Protein AF-0000000086236955 (afdb_homodimer)

Solvent-accessible surface area (backbone atoms only — not comparable to full-atom values): 17604 Å² total; per-residue (Å²): 135,82,77,75,78,78,74,77,75,74,75,73,76,72,74,75,71,73,66,75,76,71,59,71,74,69,65,74,61,66,75,63,70,75,61,66,58,72,80,76,50,62,92,70,61,28,29,32,34,33,42,37,44,67,63,74,83,66,48,65,65,49,56,38,44,67,47,62,84,42,67,48,55,72,49,68,46,76,45,75,40,79,48,91,48,89,89,49,72,49,43,53,44,31,40,36,38,29,76,35,38,67,38,31,48,52,50,41,66,71,43,54,57,38,64,72,40,90,87,39,85,86,44,36,42,29,43,64,42,58,34,76,66,80,57,76,68,74,74,68,65,81,115,134,82,79,75,77,76,75,76,78,74,74,74,74,73,72,74,68,73,66,74,77,70,60,71,76,69,65,72,62,64,75,64,68,76,63,64,60,72,80,76,50,61,90,70,62,28,29,32,34,33,41,38,45,64,64,74,84,65,49,64,66,49,56,39,43,67,46,62,83,41,68,48,54,74,48,69,46,75,44,76,40,78,48,90,49,89,89,49,70,51,44,55,44,30,40,36,37,30,75,36,37,66,38,31,48,52,50,40,65,72,42,54,58,38,64,72,40,88,88,40,85,85,44,36,45,29,42,65,42,59,33,78,68,82,58,78,69,72,73,69,64,83,117

Sequence (286 aa):
MAVGAYRKDTNTVQLEVMSPDLSPVFAEIPLNEYEAPEDMLPPNASSTLYVEGLPEDCTTREVAHIFRHFGGYKEVRLVPEPSIYPGVNTLIHCFVDFVSPLDAAAAMDALQGYKFDLDEHDSGNLMLQFARNPGVTSAGGDCMAVGAYRKDTNTVQLEVMSPDLSPVFAEIPLNEYEAPEDMLPPNASSTLYVEGLPEDCTTREVAHIFRHFGGYKEVRLVPEPSIYPGVNTLIHCFVDFVSPLDAAAAMDALQGYKFDLDEHDSGNLMLQFARNPGVTSAGGDC

Secondary structure (DSSP, 8-state):
-------------------------------------GGGS-TT--SEEEEE---TT--HHHHHHHHTTSTTEEEEEEEEE--SSTTPPPEEEEEEEESSHHHHHHHHHHHTT-BS-TT-TTPPBPEEEE-------------/-------------------------------------GGGS-TT--SEEEEE---TT--HHHHHHHHTTSTTEEEEEEEEE--SSTTPPPEEEEEEEESSHHHHHHHHHHHTT-BS-TT-TTPPBPEEEE-------------

InterPro domains:
  IPR000504 RNA recognition motif domain [PF00076] (49-117)
  IPR000504 RNA recognition motif domain [PS50102] (47-133)
  IPR000504 RNA recognition motif domain [SM00360] (48-129)
  IPR012677 Nucleotide-binding alpha-beta plait domain superfamily [G3DSA:3.30.70.330] (44-137)
  IPR035979 RNA-binding domain superfamily [SSF54928] (44-132)

Organism: Solanum pennellii (NCBI:txid28526)

Structure (mmCIF, N/CA/C/O backbone):
data_AF-0000000086236955-model_v1
#
loop_
_entity.id
_entity.type
_entity.pdbx_description
1 polymer 'RNA-binding protein 1-like'
#
loop_
_atom_site.group_PDB
_atom_site.id
_atom_site.type_symbol
_atom_site.label_atom_id
_atom_site.label_alt_id
_atom_site.label_comp_id
_atom_site.label_asym_id
_atom_site.label_entity_id
_atom_site.label_seq_id
_atom_site.pdbx_PDB_ins_code
_atom_site.Cartn_x
_atom_site.Cartn_y
_atom_site.Cartn_z
_atom_site.occupancy
_atom_site.B_iso_or_equiv
_atom_site.auth_seq_id
_atom_site.auth_comp_id
_atom_site.auth_asym_id
_atom_site.auth_atom_id
_atom_site.pdbx_PDB_model_num
ATOM 1 N N . MET A 1 1 ? -26.734 12.328 88.688 1 30.62 1 MET A N 1
ATOM 2 C CA . MET A 1 1 ? -27.734 12.352 87.625 1 30.62 1 MET A CA 1
ATOM 3 C C . MET A 1 1 ? -27.141 11.891 86.312 1 30.62 1 MET A C 1
ATOM 5 O O . MET A 1 1 ? -26.188 12.492 85.812 1 30.62 1 MET A O 1
ATOM 9 N N . ALA A 1 2 ? -27.125 10.578 86.125 1 38.19 2 ALA A N 1
ATOM 10 C CA . ALA A 1 2 ? -26.484 9.734 85.125 1 38.19 2 ALA A CA 1
ATOM 11 C C . ALA A 1 2 ? -27.078 9.984 83.75 1 38.19 2 ALA A C 1
ATOM 13 O O . ALA A 1 2 ? -28.281 9.789 83.5 1 38.19 2 ALA A O 1
ATOM 14 N N . VAL A 1 3 ? -26.719 11.109 83.125 1 40.06 3 VAL A N 1
ATOM 15 C CA . VAL A 1 3 ? -27.25 11.523 81.812 1 40.06 3 VAL A CA 1
ATOM 16 C C . VAL A 1 3 ? -27.062 10.398 80.812 1 40.06 3 VAL A C 1
ATOM 18 O O . VAL A 1 3 ? -25.969 9.828 80.688 1 40.06 3 VAL A O 1
ATOM 21 N N . GLY A 1 4 ? -28.016 9.508 80.688 1 37.06 4 GLY A N 1
ATOM 22 C CA . GLY A 1 4 ? -28.078 8.406 79.75 1 37.06 4 GLY A CA 1
ATOM 23 C C . GLY A 1 4 ? -27.844 8.836 78.312 1 37.06 4 GLY A C 1
ATOM 24 O O . GLY A 1 4 ? -28.484 9.773 77.812 1 37.06 4 GLY A O 1
ATOM 25 N N . ALA A 1 5 ? -26.625 8.672 77.812 1 35.25 5 ALA A N 1
ATOM 26 C CA . ALA A 1 5 ? -26.125 8.969 76.5 1 35.25 5 ALA A CA 1
ATOM 27 C C . ALA A 1 5 ? -26.984 8.305 75.375 1 35.25 5 ALA A C 1
ATOM 29 O O . ALA A 1 5 ? -27.141 7.082 75.375 1 35.25 5 ALA A O 1
ATOM 30 N N . TYR A 1 6 ? -28.062 8.969 75 1 33.28 6 TYR A N 1
ATOM 31 C CA . TYR A 1 6 ? -28.875 8.484 73.875 1 33.28 6 TYR A CA 1
ATOM 32 C C . TYR A 1 6 ? -28.031 8.211 72.625 1 33.28 6 TYR A C 1
ATOM 34 O O . TYR A 1 6 ? -27.281 9.07 72.188 1 33.28 6 TYR A O 1
ATOM 42 N N . ARG A 1 7 ? -27.453 6.98 72.562 1 36.03 7 ARG A N 1
ATOM 43 C CA . ARG A 1 7 ? -26.781 6.523 71.375 1 36.03 7 ARG A CA 1
ATOM 44 C C . ARG A 1 7 ? -27.703 6.637 70.125 1 36.03 7 ARG A C 1
ATOM 46 O O . ARG A 1 7 ? -28.766 6.02 70.125 1 36.03 7 ARG A O 1
ATOM 53 N N . LYS A 1 8 ? -27.734 7.824 69.562 1 33.19 8 LYS A N 1
ATOM 54 C CA . LYS A 1 8 ? -28.406 8.047 68.25 1 33.19 8 LYS A CA 1
ATOM 55 C C . LYS A 1 8 ? -28.047 6.957 67.25 1 33.19 8 LYS A C 1
ATOM 57 O O . LYS A 1 8 ? -26.875 6.777 66.938 1 33.19 8 LYS A O 1
ATOM 62 N N . ASP A 1 9 ? -28.703 5.855 67.312 1 36.09 9 ASP A N 1
ATOM 63 C CA . ASP A 1 9 ? -28.594 4.789 66.312 1 36.09 9 ASP A CA 1
ATOM 64 C C . ASP A 1 9 ? -28.859 5.316 64.938 1 36.09 9 ASP A C 1
ATOM 66 O O . ASP A 1 9 ? -30 5.645 64.562 1 36.09 9 ASP A O 1
ATOM 70 N N . THR A 1 10 ? -28.016 6.25 64.438 1 36.66 10 THR A N 1
ATOM 71 C CA . THR A 1 10 ? -28.125 6.688 63.031 1 36.66 10 THR A CA 1
ATOM 72 C C . THR A 1 10 ? -28.188 5.488 62.094 1 36.66 10 THR A C 1
ATOM 74 O O . THR A 1 10 ? -27.219 4.734 61.969 1 36.66 10 THR A O 1
ATOM 77 N N . ASN A 1 11 ? -29.297 4.785 62.031 1 35.88 11 ASN A N 1
ATOM 78 C CA . ASN A 1 11 ? -29.594 3.803 60.969 1 35.88 11 ASN A CA 1
ATOM 79 C C . ASN A 1 11 ? -29.266 4.336 59.594 1 35.88 11 ASN A C 1
ATOM 81 O O . ASN A 1 11 ? -29.938 5.246 59.094 1 35.88 11 ASN A O 1
ATOM 85 N N . THR A 1 12 ? -27.984 4.453 59.281 1 38 12 THR A N 1
ATOM 86 C CA . THR A 1 12 ? -27.547 4.785 57.906 1 38 12 THR A CA 1
ATOM 87 C C . THR A 1 12 ? -28.281 3.93 56.875 1 38 12 THR A C 1
ATOM 89 O O . THR A 1 12 ? -28.125 2.707 56.875 1 38 12 THR A O 1
ATOM 92 N N . VAL A 1 13 ? -29.516 4.234 56.562 1 37.62 13 VAL A N 1
ATOM 93 C CA . VAL A 1 13 ? -30.203 3.656 55.406 1 37.62 13 VAL A CA 1
ATOM 94 C C . VAL A 1 13 ? -29.25 3.625 54.188 1 37.62 13 VAL A C 1
ATOM 96 O O . VAL A 1 13 ? -28.75 4.664 53.781 1 37.62 13 VAL A O 1
ATOM 99 N N . GLN A 1 14 ? -28.359 2.631 54.188 1 36.75 14 GLN A N 1
ATOM 100 C CA . GLN A 1 14 ? -27.578 2.359 52.969 1 36.75 14 GLN A CA 1
ATOM 101 C C . GLN A 1 14 ? -28.5 2.24 51.75 1 36.75 14 GLN A C 1
ATOM 103 O O . GLN A 1 14 ? -29.297 1.309 51.656 1 36.75 14 GLN A O 1
ATOM 108 N N . LEU A 1 15 ? -28.984 3.371 51.312 1 36 15 LEU A N 1
ATOM 109 C CA . LEU A 1 15 ? -29.641 3.322 50 1 36 15 LEU A CA 1
ATOM 110 C C . LEU A 1 15 ? -28.797 2.539 49 1 36 15 LEU A C 1
ATOM 112 O O . LEU A 1 15 ? -27.672 2.941 48.656 1 36 15 LEU A O 1
ATOM 116 N N . GLU A 1 16 ? -28.891 1.18 49.094 1 38.47 16 GLU A N 1
ATOM 117 C CA . GLU A 1 16 ? -28.359 0.396 48 1 38.47 16 GLU A CA 1
ATOM 118 C C . GLU A 1 16 ? -28.859 0.912 46.656 1 38.47 16 GLU A C 1
ATOM 120 O O . GLU A 1 16 ? -30.047 0.754 46.312 1 38.47 16 GLU A O 1
ATOM 125 N N . VAL A 1 17 ? -28.484 2.154 46.312 1 38.59 17 VAL A N 1
ATOM 126 C CA . VAL A 1 17 ? -28.766 2.52 44.906 1 38.59 17 VAL A CA 1
ATOM 127 C C . VAL A 1 17 ? -28.391 1.364 44 1 38.59 17 VAL A C 1
ATOM 129 O O . VAL A 1 17 ? -27.234 0.926 43.969 1 38.59 17 VAL A O 1
ATOM 132 N N . MET A 1 18 ? -29.234 0.399 43.812 1 36.34 18 MET A N 1
ATOM 133 C CA . MET A 1 18 ? -29.062 -0.54 42.719 1 36.34 18 MET A CA 1
ATOM 134 C C . MET A 1 18 ? -28.688 0.195 41.438 1 36.34 18 MET A C 1
ATOM 136 O O . MET A 1 18 ? -29.5 0.97 40.906 1 36.34 18 MET A O 1
ATOM 140 N N . SER A 1 19 ? -27.484 0.778 41.344 1 39.56 19 SER A N 1
ATOM 141 C CA . SER A 1 19 ? -27.109 1.308 40.062 1 39.56 19 SER A CA 1
ATOM 142 C C . SER A 1 19 ? -27.484 0.349 38.938 1 39.56 19 SER A C 1
ATOM 144 O O . SER A 1 19 ? -27.172 -0.842 39 1 39.56 19 SER A O 1
ATOM 146 N N . PRO A 1 20 ? -28.688 0.636 38.344 1 36.88 20 PRO A N 1
ATOM 147 C CA . PRO A 1 20 ? -28.922 -0.217 37.188 1 36.88 20 PRO A CA 1
ATOM 148 C C . PRO A 1 20 ? -27.656 -0.435 36.344 1 36.88 20 PRO A C 1
ATOM 150 O O . PRO A 1 20 ? -26.844 0.48 36.219 1 36.88 20 PRO A O 1
ATOM 153 N N . ASP A 1 21 ? -26.953 -1.546 36.594 1 39.56 21 ASP A N 1
ATOM 154 C CA . ASP A 1 21 ? -25.906 -2.006 35.688 1 39.56 21 ASP A CA 1
ATOM 155 C C . ASP A 1 21 ? -26.281 -1.702 34.25 1 39.56 21 ASP A C 1
ATOM 157 O O . ASP A 1 21 ? -27.047 -2.441 33.625 1 39.56 21 ASP A O 1
ATOM 161 N N . LEU A 1 22 ? -26.594 -0.443 33.906 1 40.22 22 LEU A N 1
ATOM 162 C CA . LEU A 1 22 ? -26.688 -0.067 32.5 1 40.22 22 LEU A CA 1
ATOM 163 C C . LEU A 1 22 ? -25.484 -0.602 31.719 1 40.22 22 LEU A C 1
ATOM 165 O O . LEU A 1 22 ? -24.625 0.168 31.297 1 40.22 22 LEU A O 1
ATOM 169 N N . SER A 1 23 ? -24.891 -1.675 32.281 1 41.19 23 SER A N 1
ATOM 170 C CA . SER A 1 23 ? -23.969 -2.18 31.266 1 41.19 23 SER A CA 1
ATOM 171 C C . SER A 1 23 ? -24.609 -2.238 29.891 1 41.19 23 SER A C 1
ATOM 173 O O . SER A 1 23 ? -25.688 -2.824 29.734 1 41.19 23 SER A O 1
ATOM 175 N N . PRO A 1 24 ? -24.531 -1.132 29.219 1 35.09 24 PRO A N 1
ATOM 176 C CA . PRO A 1 24 ? -25.094 -1.378 27.891 1 35.09 24 PRO A CA 1
ATOM 177 C C . PRO A 1 24 ? -24.797 -2.785 27.375 1 35.09 24 PRO A C 1
ATOM 179 O O . PRO A 1 24 ? -23.672 -3.273 27.531 1 35.09 24 PRO A O 1
ATOM 182 N N . VAL A 1 25 ? -25.609 -3.771 27.625 1 37.94 25 VAL A N 1
ATOM 183 C CA . VAL A 1 25 ? -25.5 -4.965 26.797 1 37.94 25 VAL A CA 1
ATOM 184 C C . VAL A 1 25 ? -25.141 -4.566 25.375 1 37.94 25 VAL A C 1
ATOM 186 O O . VAL A 1 25 ? -26 -4.125 24.609 1 37.94 25 VAL A O 1
ATOM 189 N N . PHE A 1 26 ? -24.078 -3.834 25.172 1 35.66 26 PHE A N 1
ATOM 190 C CA . PHE A 1 26 ? -23.688 -3.895 23.766 1 35.66 26 PHE A CA 1
ATOM 191 C C . PHE A 1 26 ? -23.859 -5.305 23.219 1 35.66 26 PHE A C 1
ATOM 193 O O . PHE A 1 26 ? -23.141 -6.227 23.625 1 35.66 26 PHE A O 1
ATOM 200 N N . ALA A 1 27 ? -25.016 -5.738 22.969 1 33.5 27 ALA A N 1
ATOM 201 C CA . ALA A 1 27 ? -25.141 -6.922 22.109 1 33.5 27 ALA A CA 1
ATOM 202 C C . ALA A 1 27 ? -23.969 -7.016 21.141 1 33.5 27 ALA A C 1
ATOM 204 O O . ALA A 1 27 ? -23.672 -6.059 20.422 1 33.5 27 ALA A O 1
ATOM 205 N N . GLU A 1 28 ? -22.969 -7.648 21.516 1 38.41 28 GLU A N 1
ATOM 206 C CA . GLU A 1 28 ? -22.078 -8.039 20.438 1 38.41 28 GLU A CA 1
ATOM 207 C C . GLU A 1 28 ? -22.844 -8.32 19.156 1 38.41 28 GLU A C 1
ATOM 209 O O . GLU A 1 28 ? -23.562 -9.328 19.047 1 38.41 28 GLU A O 1
ATOM 214 N N . ILE A 1 29 ? -23.531 -7.34 18.688 1 38.38 29 ILE A N 1
ATOM 215 C CA . ILE A 1 29 ? -23.906 -7.672 17.312 1 38.38 29 ILE A CA 1
ATOM 216 C C . ILE A 1 29 ? -22.797 -8.484 16.656 1 38.38 29 ILE A C 1
ATOM 218 O O . ILE A 1 29 ? -21.656 -8.023 16.562 1 38.38 29 ILE A O 1
ATOM 222 N N . PRO A 1 30 ? -22.734 -9.703 16.859 1 36.81 30 PRO A N 1
ATOM 223 C CA . PRO A 1 30 ? -21.719 -10.328 16 1 36.81 30 PRO A CA 1
ATOM 224 C C . PRO A 1 30 ? -21.531 -9.586 14.68 1 36.81 30 PRO A C 1
ATOM 226 O O . PRO A 1 30 ? -22.5 -9.188 14.047 1 36.81 30 PRO A O 1
ATOM 229 N N . LEU A 1 31 ? -20.781 -8.578 14.555 1 38.5 31 LEU A N 1
ATOM 230 C CA . LEU A 1 31 ? -20.469 -8.289 13.156 1 38.5 31 LEU A CA 1
ATOM 231 C C . LEU A 1 31 ? -20.609 -9.539 12.297 1 38.5 31 LEU A C 1
ATOM 233 O O . LEU A 1 31 ? -19.766 -10.438 12.359 1 38.5 31 LEU A O 1
ATOM 237 N N . ASN A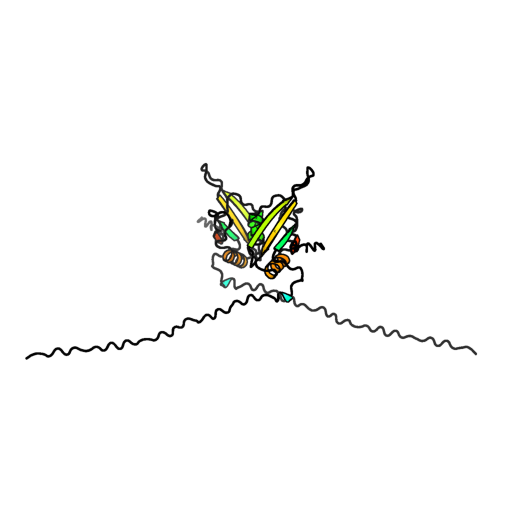 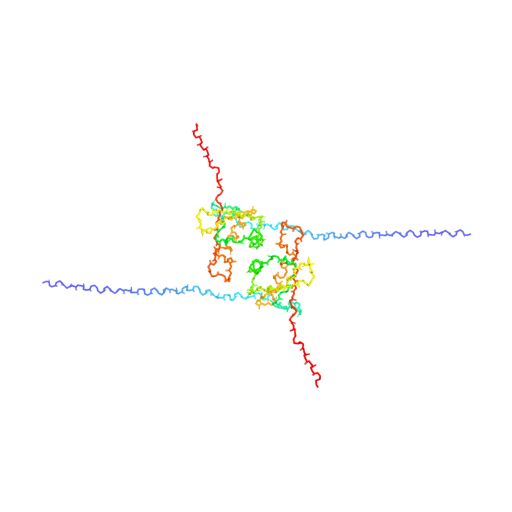1 32 ? -21.688 -10.156 12.32 1 37.28 32 ASN A N 1
ATOM 238 C CA . ASN A 1 32 ? -21.844 -11.094 11.211 1 37.28 32 ASN A CA 1
ATOM 239 C C . ASN A 1 32 ? -20.953 -10.711 10.031 1 37.28 32 ASN A C 1
ATOM 241 O O . ASN A 1 32 ? -21.047 -9.594 9.508 1 37.28 32 ASN A O 1
ATOM 245 N N . GLU A 1 33 ? -19.781 -11.148 9.992 1 41.12 33 GLU A N 1
ATOM 246 C CA . GLU A 1 33 ? -19.094 -11.203 8.711 1 41.12 33 GLU A CA 1
ATOM 247 C C . GLU A 1 33 ? -20.078 -11.234 7.551 1 41.12 33 GLU A C 1
ATOM 249 O O . GLU A 1 33 ? -20.781 -12.227 7.348 1 41.12 33 GLU A O 1
ATOM 254 N N . TYR A 1 34 ? -20.844 -10.336 7.289 1 40.56 34 TYR A N 1
ATOM 255 C CA . TYR A 1 34 ? -21.5 -10.391 5.988 1 40.56 34 TYR A CA 1
ATOM 256 C C . TYR A 1 34 ? -20.719 -11.281 5.023 1 40.56 34 TYR A C 1
ATOM 258 O O . TYR A 1 34 ? -19.75 -10.836 4.406 1 40.56 34 TYR A O 1
ATOM 266 N N . GLU A 1 35 ? -20.281 -12.477 5.391 1 44.56 35 GLU A N 1
ATOM 267 C CA . GLU A 1 35 ? -19.844 -13.445 4.391 1 44.56 35 GLU A CA 1
ATOM 268 C C . GLU A 1 35 ? -20.688 -13.352 3.123 1 44.56 35 GLU A C 1
ATOM 270 O O . GLU A 1 35 ? -21.875 -13.719 3.131 1 44.56 35 GLU A O 1
ATOM 275 N N . ALA A 1 36 ? -20.719 -12.312 2.379 1 50.81 36 ALA A N 1
ATOM 276 C CA . ALA A 1 36 ? -21.297 -12.539 1.06 1 50.81 36 ALA A CA 1
ATOM 277 C C . ALA A 1 36 ? -21.328 -14.023 0.715 1 50.81 36 ALA A C 1
ATOM 279 O O . ALA A 1 36 ? -20.391 -14.758 1.022 1 50.81 36 ALA A O 1
ATOM 280 N N . PRO A 1 37 ? -22.438 -14.594 0.608 1 57.59 37 PRO A N 1
ATOM 281 C CA . PRO A 1 37 ? -22.531 -16.047 0.496 1 57.59 37 PRO A CA 1
ATOM 282 C C . PRO A 1 37 ? -21.422 -16.656 -0.366 1 57.59 37 PRO A C 1
ATOM 284 O O . PRO A 1 37 ? -21.125 -16.125 -1.439 1 57.59 37 PRO A O 1
ATOM 287 N N . GLU A 1 38 ? -20.438 -17.266 0.296 1 63.12 38 GLU A N 1
ATOM 288 C CA . GLU A 1 38 ? -19.516 -18.125 -0.445 1 63.12 38 GLU A CA 1
ATOM 289 C C . GLU A 1 38 ? -20.172 -18.656 -1.717 1 63.12 38 GLU A C 1
ATOM 291 O O . GLU A 1 38 ? -19.484 -18.984 -2.686 1 63.12 38 GLU A O 1
ATOM 296 N N . ASP A 1 39 ? -21.453 -18.5 -1.715 1 72.06 39 ASP A N 1
ATOM 297 C CA . ASP A 1 39 ? -22.172 -19.062 -2.854 1 72.06 39 ASP A CA 1
ATOM 298 C C . ASP A 1 39 ? -21.953 -18.219 -4.109 1 72.06 39 ASP A C 1
ATOM 300 O O . ASP A 1 39 ? -22.25 -18.656 -5.223 1 72.06 39 ASP A O 1
ATOM 304 N N . MET A 1 40 ? -21.406 -17.109 -3.865 1 83.94 40 MET A N 1
ATOM 305 C CA . MET A 1 40 ? -21.219 -16.234 -5.027 1 83.94 40 MET A CA 1
ATOM 306 C C . MET A 1 40 ? -19.812 -16.375 -5.598 1 83.94 40 MET A C 1
ATOM 308 O O . MET A 1 40 ? -19.5 -15.812 -6.648 1 83.94 40 MET A O 1
ATOM 312 N N . LEU A 1 41 ? -19.078 -17.297 -4.941 1 90.56 41 LEU A N 1
ATOM 313 C CA . LEU A 1 41 ? -17.703 -17.453 -5.426 1 90.56 41 LEU A CA 1
ATOM 314 C C . LEU A 1 41 ? -17.625 -18.594 -6.438 1 90.56 41 LEU A C 1
ATOM 316 O O . LEU A 1 41 ? -18.375 -19.562 -6.359 1 90.56 41 LEU A O 1
ATOM 320 N N . PRO A 1 42 ? -16.766 -18.375 -7.445 1 91.94 42 PRO A N 1
ATOM 321 C CA . PRO A 1 42 ? -16.547 -19.469 -8.383 1 91.94 42 PRO A CA 1
ATOM 322 C C . PRO A 1 42 ? -16.031 -20.734 -7.691 1 91.94 42 PRO A C 1
ATOM 324 O O . PRO A 1 42 ? -15.469 -20.672 -6.598 1 91.94 42 PRO A O 1
ATOM 327 N N . PRO A 1 43 ? -16.234 -21.828 -8.312 1 90.69 43 PRO A N 1
ATOM 328 C CA . PRO A 1 43 ? -15.844 -23.109 -7.699 1 90.69 43 PRO A CA 1
ATOM 329 C C . PRO A 1 43 ? -14.336 -23.219 -7.492 1 90.69 43 PRO A C 1
ATOM 331 O O . PRO A 1 43 ? -13.883 -23.969 -6.625 1 90.69 43 PRO A O 1
ATOM 334 N N . ASN A 1 44 ? -13.555 -22.438 -8.195 1 92.81 44 ASN A N 1
ATOM 335 C CA . ASN A 1 44 ? -12.102 -22.516 -8.094 1 92.81 44 ASN A CA 1
ATOM 336 C C . ASN A 1 44 ? -11.547 -21.5 -7.113 1 92.81 44 ASN A C 1
ATOM 338 O O . ASN A 1 44 ? -10.336 -21.297 -7.035 1 92.81 44 ASN A O 1
ATOM 342 N N . ALA A 1 45 ? -12.43 -20.984 -6.324 1 95.56 45 ALA A N 1
ATOM 343 C CA . ALA A 1 45 ? -11.992 -19.938 -5.398 1 95.56 45 ALA A CA 1
ATOM 344 C C . ALA A 1 45 ? -11.047 -20.484 -4.344 1 95.56 45 ALA A C 1
ATOM 346 O O . ALA A 1 45 ? -11.242 -21.609 -3.852 1 95.56 45 ALA A O 1
ATOM 347 N N . SER A 1 46 ? -10.016 -19.719 -4.082 1 97.19 46 SER A N 1
ATOM 348 C CA . SER A 1 46 ? -8.984 -20.047 -3.102 1 97.19 46 SER A CA 1
ATOM 349 C C . SER A 1 46 ? -8.703 -18.875 -2.172 1 97.19 46 SER A C 1
ATOM 351 O O . SER A 1 46 ? -8.977 -17.719 -2.523 1 97.19 46 SER A O 1
ATOM 353 N N . SER A 1 47 ? -8.211 -19.188 -1.052 1 98 47 SER A N 1
ATOM 354 C CA . SER A 1 47 ? -7.809 -18.141 -0.125 1 98 47 SER A CA 1
ATOM 355 C C . SER A 1 47 ? -6.43 -17.594 -0.478 1 98 47 SER A C 1
ATOM 357 O O . SER A 1 47 ? -5.957 -16.641 0.149 1 98 47 SER A O 1
ATOM 359 N N . THR A 1 48 ? -5.801 -18.156 -1.488 1 98.44 48 THR A N 1
ATOM 360 C CA . THR A 1 48 ? -4.48 -17.734 -1.957 1 98.44 48 THR A CA 1
ATOM 361 C C . THR A 1 48 ? -4.566 -17.172 -3.373 1 98.44 48 THR A C 1
ATOM 363 O O . THR A 1 48 ? -5.215 -17.766 -4.242 1 98.44 48 THR A O 1
ATOM 366 N N . LEU A 1 49 ? -3.92 -16.031 -3.482 1 98.56 49 LEU A N 1
ATOM 367 C CA . LEU A 1 49 ? -3.842 -15.414 -4.805 1 98.56 49 LEU A CA 1
ATOM 368 C C . LEU A 1 49 ? -2.455 -15.602 -5.41 1 98.56 49 LEU A C 1
ATOM 370 O O . LEU A 1 49 ? -1.448 -15.531 -4.699 1 98.56 49 LEU A O 1
ATOM 374 N N . TYR A 1 50 ? -2.455 -15.883 -6.664 1 98.38 50 TYR A N 1
ATOM 375 C CA . TYR A 1 50 ? -1.255 -15.812 -7.488 1 98.38 50 TYR A CA 1
ATOM 376 C C . TYR A 1 50 ? -1.161 -14.461 -8.195 1 98.38 50 TYR A C 1
ATOM 378 O O . TYR A 1 50 ? -2.104 -14.039 -8.867 1 98.38 50 TYR A O 1
ATOM 386 N N . VAL A 1 51 ? -0.072 -13.797 -8.023 1 98.25 51 VAL A N 1
ATOM 387 C CA . VAL A 1 51 ? 0.09 -12.43 -8.508 1 98.25 51 VAL A CA 1
ATOM 388 C C . VAL A 1 51 ? 1.254 -12.359 -9.492 1 98.25 51 VAL A C 1
ATOM 390 O O . VAL A 1 51 ? 2.35 -12.844 -9.203 1 98.25 51 VAL A O 1
ATOM 393 N N . GLU A 1 52 ? 0.995 -11.781 -10.641 1 95.25 52 GLU A N 1
ATOM 394 C CA . GLU A 1 52 ? 1.994 -11.562 -11.68 1 95.25 52 GLU A CA 1
ATOM 395 C C . GLU A 1 52 ? 2.104 -10.078 -12.039 1 95.25 52 GLU A C 1
ATOM 397 O O . GLU A 1 52 ? 1.283 -9.266 -11.602 1 95.25 52 GLU A O 1
ATOM 402 N N . GLY A 1 53 ? 3.236 -9.805 -12.836 1 94.44 53 GLY A N 1
ATOM 403 C CA . GLY A 1 53 ? 3.412 -8.438 -13.297 1 94.44 53 GLY A CA 1
ATOM 404 C C . GLY A 1 53 ? 4.242 -7.59 -12.352 1 94.44 53 GLY A C 1
ATOM 405 O O . GLY A 1 53 ? 4.176 -6.359 -12.391 1 94.44 53 GLY A O 1
ATOM 406 N N . LEU A 1 54 ? 4.93 -8.18 -11.445 1 95.44 54 LEU A N 1
ATOM 407 C CA . LEU A 1 54 ? 5.797 -7.48 -10.508 1 95.44 54 LEU A CA 1
ATOM 408 C C . LEU A 1 54 ? 7.145 -7.152 -11.141 1 95.44 54 LEU A C 1
ATOM 410 O O . LEU A 1 54 ? 7.691 -7.965 -11.898 1 95.44 54 LEU A O 1
ATOM 414 N N . PRO A 1 55 ? 7.586 -5.969 -10.852 1 93.19 55 PRO A N 1
ATOM 415 C CA . PRO A 1 55 ? 8.953 -5.695 -11.297 1 93.19 55 PRO A CA 1
ATOM 416 C C . PRO A 1 55 ? 9.984 -6.57 -10.586 1 93.19 55 PRO A C 1
ATOM 418 O O . PRO A 1 55 ? 9.766 -7 -9.453 1 93.19 55 PRO A O 1
ATOM 421 N N . GLU A 1 56 ? 11.117 -6.723 -11.188 1 91.31 56 GLU A N 1
ATOM 422 C CA . GLU A 1 56 ? 12.148 -7.625 -10.68 1 91.31 56 GLU A CA 1
ATOM 423 C C . GLU A 1 56 ? 12.766 -7.086 -9.391 1 91.31 56 GLU A C 1
ATOM 425 O O . GLU A 1 56 ? 13.297 -7.852 -8.586 1 91.31 56 GLU A O 1
ATOM 430 N N . ASP A 1 57 ? 12.695 -5.848 -9.141 1 92.62 57 ASP A N 1
ATOM 431 C CA . ASP A 1 57 ? 13.383 -5.238 -8.008 1 92.62 57 ASP A CA 1
ATOM 432 C C . ASP A 1 57 ? 12.438 -5.047 -6.828 1 92.62 57 ASP A C 1
ATOM 434 O O . ASP A 1 57 ? 12.789 -4.41 -5.836 1 92.62 57 ASP A O 1
ATOM 438 N N . CYS A 1 58 ? 11.25 -5.602 -6.906 1 94.75 58 CYS A N 1
ATOM 439 C CA . CYS A 1 58 ? 10.328 -5.422 -5.793 1 94.75 58 CYS A CA 1
ATOM 440 C C . CYS A 1 58 ? 10.734 -6.281 -4.602 1 94.75 58 CYS A C 1
ATOM 442 O O . CYS A 1 58 ? 11.461 -7.266 -4.758 1 94.75 58 CYS A O 1
ATOM 444 N N . THR A 1 59 ? 10.266 -5.863 -3.42 1 95.75 59 THR A N 1
ATOM 445 C CA . THR A 1 59 ? 10.523 -6.602 -2.191 1 95.75 59 THR A CA 1
ATOM 446 C C . THR A 1 59 ? 9.227 -7.117 -1.581 1 95.75 59 THR A C 1
ATOM 448 O O . THR A 1 59 ? 8.141 -6.621 -1.907 1 95.75 59 THR A O 1
ATOM 451 N N . THR A 1 60 ? 9.391 -8.078 -0.672 1 97.12 60 THR A N 1
ATOM 452 C CA . THR A 1 60 ? 8.234 -8.586 0.063 1 97.12 60 THR A CA 1
ATOM 453 C C . THR A 1 60 ? 7.566 -7.465 0.855 1 97.12 60 THR A C 1
ATOM 455 O O . THR A 1 60 ? 6.34 -7.359 0.875 1 97.12 60 THR A O 1
ATOM 458 N N . ARG A 1 61 ? 8.328 -6.629 1.436 1 97.12 61 ARG A N 1
ATOM 459 C CA . ARG A 1 61 ? 7.812 -5.512 2.221 1 97.12 61 ARG A CA 1
ATOM 460 C C . ARG A 1 61 ? 6.988 -4.566 1.354 1 97.12 61 ARG A C 1
ATOM 462 O O . ARG A 1 61 ? 5.879 -4.176 1.729 1 97.12 61 ARG A O 1
ATOM 469 N N . GLU A 1 62 ? 7.508 -4.254 0.237 1 97.31 62 GLU A N 1
ATOM 470 C CA . GLU A 1 62 ? 6.82 -3.354 -0.682 1 97.31 62 GLU A CA 1
ATOM 471 C C . GLU A 1 62 ? 5.484 -3.936 -1.13 1 97.31 62 GLU A C 1
ATOM 473 O O . GLU A 1 62 ? 4.457 -3.256 -1.078 1 97.31 62 GLU A O 1
ATOM 478 N N . VAL A 1 63 ? 5.484 -5.207 -1.526 1 98.12 63 VAL A N 1
ATOM 479 C CA . VAL A 1 63 ? 4.27 -5.852 -2.016 1 98.12 63 VAL A CA 1
ATOM 480 C C . VAL A 1 63 ? 3.26 -5.984 -0.877 1 98.12 63 VAL A C 1
ATOM 482 O O . VAL A 1 63 ? 2.053 -5.836 -1.088 1 98.12 63 VAL A O 1
ATOM 485 N N . ALA A 1 64 ? 3.725 -6.207 0.271 1 98.31 64 ALA A N 1
ATOM 486 C CA . ALA A 1 64 ? 2.838 -6.316 1.426 1 98.31 64 ALA A CA 1
ATOM 487 C C . ALA A 1 64 ? 2.014 -5.047 1.609 1 98.31 64 ALA A C 1
ATOM 489 O O . ALA A 1 64 ? 0.847 -5.105 2.004 1 98.31 64 ALA A O 1
ATOM 490 N N . HIS A 1 65 ? 2.535 -3.883 1.315 1 98.19 65 HIS A N 1
ATOM 491 C CA . HIS A 1 65 ? 1.826 -2.617 1.472 1 98.19 65 HIS A CA 1
ATOM 492 C C . HIS A 1 65 ? 0.601 -2.557 0.565 1 98.19 65 HIS A C 1
ATOM 494 O O . HIS A 1 65 ? -0.378 -1.878 0.883 1 98.19 65 HIS A O 1
ATOM 500 N N . ILE A 1 66 ? 0.644 -3.277 -0.496 1 98.44 66 ILE A N 1
ATOM 501 C CA . ILE A 1 66 ? -0.45 -3.266 -1.462 1 98.44 66 ILE A CA 1
ATOM 502 C C . ILE A 1 66 ? -1.632 -4.062 -0.912 1 98.44 66 ILE A C 1
ATOM 504 O O . ILE A 1 66 ? -2.789 -3.734 -1.187 1 98.44 66 ILE A O 1
ATOM 508 N N . PHE A 1 67 ? -1.362 -5.051 -0.041 1 98.62 67 PHE A N 1
ATOM 509 C CA . PHE A 1 67 ? -2.408 -6.012 0.291 1 98.62 67 PHE A CA 1
ATOM 510 C C . PHE A 1 67 ? -2.832 -5.867 1.747 1 98.62 67 PHE A C 1
ATOM 512 O O . PHE A 1 67 ? -3.91 -6.324 2.133 1 98.62 67 PHE A O 1
ATOM 519 N N . ARG A 1 68 ? -2.062 -5.234 2.586 1 97.75 68 ARG A N 1
ATOM 520 C CA . ARG A 1 68 ? -2.242 -5.234 4.035 1 97.75 68 ARG A CA 1
ATOM 521 C C . ARG A 1 68 ? -3.533 -4.527 4.426 1 97.75 68 ARG A C 1
ATOM 523 O O . ARG A 1 68 ? -4.086 -4.781 5.5 1 97.75 68 ARG A O 1
ATOM 530 N N . HIS A 1 69 ? -3.992 -3.662 3.625 1 96.5 69 HIS A N 1
ATOM 531 C CA . HIS A 1 69 ? -5.191 -2.912 3.982 1 96.5 69 HIS A CA 1
ATOM 532 C C . HIS A 1 69 ? -6.453 -3.73 3.727 1 96.5 69 HIS A C 1
ATOM 534 O O . HIS A 1 69 ? -7.543 -3.348 4.152 1 96.5 69 HIS A O 1
ATOM 540 N N . PHE A 1 70 ? -6.328 -4.859 3.082 1 97.44 70 PHE A N 1
ATOM 541 C CA . PHE A 1 70 ? -7.496 -5.695 2.826 1 97.44 70 PHE A CA 1
ATOM 542 C C . PHE A 1 70 ? -7.797 -6.586 4.023 1 97.44 70 PHE A C 1
ATOM 544 O O . PHE A 1 70 ? -6.883 -7.113 4.66 1 97.44 70 PHE A O 1
ATOM 551 N N . GLY A 1 71 ? -9.047 -6.711 4.23 1 97.06 71 GLY A N 1
ATOM 552 C CA . GLY A 1 71 ? -9.469 -7.617 5.285 1 97.06 71 GLY A CA 1
ATOM 553 C C . GLY A 1 71 ? -9 -9.047 5.07 1 97.06 71 GLY A C 1
ATOM 554 O O . GLY A 1 71 ? -9.016 -9.547 3.945 1 97.06 71 GLY A O 1
ATOM 555 N N . GLY A 1 72 ? -8.492 -9.68 6.195 1 98.12 72 GLY A N 1
ATOM 556 C CA . GLY A 1 72 ? -8.141 -11.086 6.145 1 98.12 72 GLY A CA 1
ATOM 557 C C . GLY A 1 72 ? -6.75 -11.336 5.59 1 98.12 72 GLY A C 1
ATOM 558 O O . GLY A 1 72 ? -6.328 -12.492 5.453 1 98.12 72 GLY A O 1
ATOM 559 N N . TYR A 1 73 ? -6.035 -10.297 5.285 1 98.31 73 TYR A N 1
ATOM 560 C CA . TYR A 1 73 ? -4.676 -10.484 4.797 1 98.31 73 TYR A CA 1
ATOM 561 C C . TYR A 1 73 ? -3.828 -11.234 5.816 1 98.31 73 TYR A C 1
ATOM 563 O O . TYR A 1 73 ? -3.889 -10.953 7.012 1 98.31 73 TYR A O 1
ATOM 571 N N . LYS A 1 74 ? -2.98 -12.219 5.297 1 98.19 74 LYS A N 1
ATOM 572 C CA . LYS A 1 74 ? -2.107 -12.992 6.172 1 98.19 74 LYS A CA 1
ATOM 573 C C . LYS A 1 74 ? -0.638 -12.75 5.84 1 98.19 74 LYS A C 1
ATOM 575 O O . LYS A 1 74 ? 0.138 -12.336 6.703 1 98.19 74 LYS A O 1
ATOM 580 N N . GLU A 1 75 ? -0.358 -13.039 4.555 1 97.56 75 GLU A N 1
ATOM 581 C CA . GLU A 1 75 ? 1.058 -12.945 4.211 1 97.56 75 GLU A CA 1
ATOM 582 C C . GLU A 1 75 ? 1.256 -12.898 2.699 1 97.56 75 GLU A C 1
ATOM 584 O O . GLU A 1 75 ? 0.381 -13.32 1.938 1 97.56 75 GLU A O 1
ATOM 589 N N . VAL A 1 76 ? 2.424 -12.383 2.336 1 98.25 76 VAL A N 1
ATOM 590 C CA . VAL A 1 76 ? 2.883 -12.406 0.952 1 98.25 76 VAL A CA 1
ATOM 591 C C . VAL A 1 76 ? 4.191 -13.188 0.852 1 98.25 76 VAL A C 1
ATOM 593 O O . VAL A 1 76 ? 5.059 -13.07 1.721 1 98.25 76 VAL A O 1
ATOM 596 N N . ARG A 1 77 ? 4.309 -13.984 -0.188 1 97.88 77 ARG A N 1
ATOM 597 C CA . ARG A 1 77 ? 5.531 -14.719 -0.494 1 97.88 77 ARG A CA 1
ATOM 598 C C . ARG A 1 77 ? 5.98 -14.461 -1.928 1 97.88 77 ARG A C 1
ATOM 600 O O . ARG A 1 77 ? 5.184 -14.555 -2.861 1 97.88 77 ARG A O 1
ATOM 607 N N . LEU A 1 78 ? 7.273 -14.133 -2.01 1 97.31 78 LEU A N 1
ATOM 608 C CA . LEU A 1 78 ? 7.891 -13.984 -3.322 1 97.31 78 LEU A CA 1
ATOM 609 C C . LEU A 1 78 ? 8.828 -15.156 -3.619 1 97.31 78 LEU A C 1
ATOM 611 O O . LEU A 1 78 ? 9.641 -15.531 -2.773 1 97.31 78 LEU A O 1
ATOM 615 N N . VAL A 1 79 ? 8.672 -15.656 -4.805 1 94.5 79 VAL A N 1
ATOM 616 C CA . VAL A 1 79 ? 9.516 -16.766 -5.254 1 94.5 79 VAL A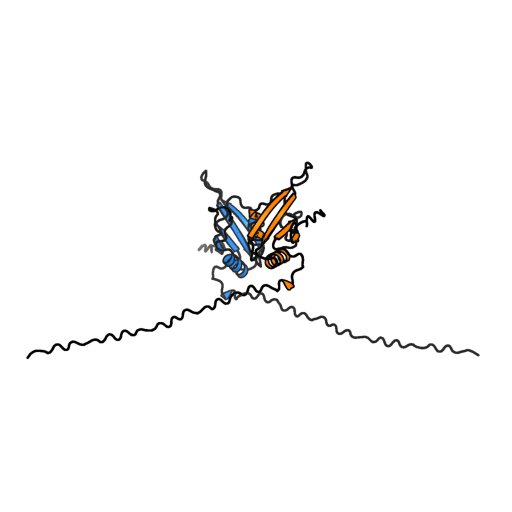 CA 1
ATOM 617 C C . VAL A 1 79 ? 10.195 -16.391 -6.566 1 94.5 79 VAL A C 1
ATOM 619 O O . VAL A 1 79 ? 9.602 -16.531 -7.641 1 94.5 79 VAL A O 1
ATOM 622 N N . PRO A 1 80 ? 11.375 -15.898 -6.469 1 91.62 80 PRO A N 1
ATOM 623 C CA . PRO A 1 80 ? 12.086 -15.562 -7.707 1 91.62 80 PRO A CA 1
ATOM 624 C C . PRO A 1 80 ? 12.391 -16.797 -8.562 1 91.62 80 PRO A C 1
ATOM 626 O O . PRO A 1 80 ? 12.727 -17.859 -8.023 1 91.62 80 PRO A O 1
ATOM 629 N N . GLU A 1 81 ? 12.133 -16.672 -9.812 1 88.31 81 GLU A N 1
ATOM 630 C CA . GLU A 1 81 ? 12.531 -17.672 -10.797 1 88.31 81 GLU A CA 1
ATOM 631 C C . GLU A 1 81 ? 13.688 -17.156 -11.656 1 88.31 81 GLU A C 1
ATOM 633 O O . GLU A 1 81 ? 13.492 -16.312 -12.539 1 88.31 81 GLU A O 1
ATOM 638 N N . PRO A 1 82 ? 14.836 -17.656 -11.32 1 83.44 82 PRO A N 1
ATOM 639 C CA . PRO A 1 82 ? 15.977 -17.172 -12.102 1 83.44 82 PRO A CA 1
ATOM 640 C C . PRO A 1 82 ? 15.883 -17.547 -13.578 1 83.44 82 PRO A C 1
ATOM 642 O O . PRO A 1 82 ? 15.391 -18.641 -13.914 1 83.44 82 PRO A O 1
ATOM 645 N N . SER A 1 83 ? 16.156 -16.562 -14.336 1 81.94 83 SER A N 1
ATOM 646 C CA . SER A 1 83 ? 16.172 -16.859 -15.766 1 81.94 83 SER A CA 1
ATOM 647 C C . SER A 1 83 ? 17.422 -17.625 -16.172 1 81.94 83 SER A C 1
ATOM 649 O O . SER A 1 83 ? 18.516 -17.359 -15.641 1 81.94 83 SER A O 1
ATOM 651 N N . ILE A 1 84 ? 17.234 -18.688 -16.953 1 76.94 84 ILE A N 1
ATOM 652 C CA . ILE A 1 84 ? 18.328 -19.5 -17.438 1 76.94 84 ILE A CA 1
ATOM 653 C C . ILE A 1 84 ? 19.094 -18.75 -18.531 1 76.94 84 ILE A C 1
ATOM 655 O O . ILE A 1 84 ? 20.25 -19.078 -18.828 1 76.94 84 ILE A O 1
ATOM 659 N N . TYR A 1 85 ? 18.422 -17.828 -19.156 1 82 85 TYR A N 1
ATOM 660 C CA . TYR A 1 85 ? 19.047 -17.078 -20.25 1 82 85 TYR A CA 1
ATOM 661 C C . TYR A 1 85 ? 19.625 -15.766 -19.75 1 82 85 TYR A C 1
ATOM 663 O O . TYR A 1 85 ? 19 -15.055 -18.984 1 82 85 TYR A O 1
ATOM 671 N N . PRO A 1 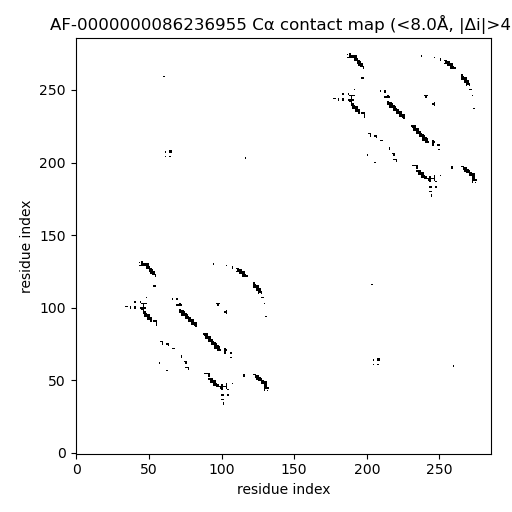86 ? 20.875 -15.531 -20.219 1 77.81 86 PRO A N 1
ATOM 672 C CA . PRO A 1 86 ? 21.484 -14.25 -19.844 1 77.81 86 PRO A CA 1
ATOM 673 C C . PRO A 1 86 ? 20.688 -13.047 -20.359 1 77.81 86 PRO A C 1
ATOM 675 O O . PRO A 1 86 ? 20.172 -13.078 -21.484 1 77.81 86 PRO A O 1
ATOM 678 N N . GLY A 1 87 ? 20.344 -12.078 -19.609 1 78.06 87 GLY A N 1
ATOM 679 C CA . GLY A 1 87 ? 19.672 -10.859 -20.031 1 78.06 87 GLY A CA 1
ATOM 680 C C . GLY A 1 87 ? 18.172 -10.875 -19.75 1 78.06 87 GLY A C 1
ATOM 681 O O . GLY A 1 87 ? 17.5 -9.875 -19.953 1 78.06 87 GLY A O 1
ATOM 682 N N . VAL A 1 88 ? 17.75 -12.164 -19.594 1 77.19 88 VAL A N 1
ATOM 683 C CA . VAL A 1 88 ? 16.312 -12.219 -19.297 1 77.19 88 VAL A CA 1
ATOM 684 C C . VAL A 1 88 ? 16.078 -11.906 -17.828 1 77.19 88 VAL A C 1
ATOM 686 O O . VAL A 1 88 ? 16.844 -12.344 -16.953 1 77.19 88 VAL A O 1
ATOM 689 N N . ASN A 1 89 ? 15.117 -11.109 -17.656 1 78.12 89 ASN A N 1
ATOM 690 C CA . ASN A 1 89 ? 14.805 -10.664 -16.312 1 78.12 89 ASN A CA 1
ATOM 691 C C . ASN A 1 89 ? 14.273 -11.805 -15.445 1 78.12 89 ASN A C 1
ATOM 693 O O . ASN A 1 89 ? 13.641 -12.734 -15.961 1 78.12 89 ASN A O 1
ATOM 697 N N . THR A 1 90 ? 14.648 -11.805 -14.172 1 85.88 90 THR A N 1
ATOM 698 C CA . THR A 1 90 ? 14.125 -12.734 -13.18 1 85.88 90 THR A CA 1
ATOM 699 C C . THR A 1 90 ? 12.617 -12.562 -13.023 1 85.88 90 THR A C 1
ATOM 701 O O . THR A 1 90 ? 12.125 -11.438 -12.883 1 85.88 90 THR A O 1
ATOM 704 N N . LEU A 1 91 ? 11.977 -13.688 -13.266 1 87.56 91 LEU A N 1
ATOM 705 C CA . LEU A 1 91 ? 10.547 -13.664 -13 1 87.56 91 LEU A CA 1
ATOM 706 C C . LEU A 1 91 ? 10.258 -13.898 -11.523 1 87.56 91 LEU A C 1
ATOM 708 O O . LEU A 1 91 ? 10.883 -14.758 -10.898 1 87.56 91 LEU A O 1
ATOM 712 N N . ILE A 1 92 ? 9.328 -13.125 -11.023 1 92.56 92 ILE A N 1
ATOM 713 C CA . ILE A 1 92 ? 8.93 -13.305 -9.633 1 92.56 92 ILE A CA 1
ATOM 714 C C . ILE A 1 92 ? 7.531 -13.906 -9.562 1 92.56 92 ILE A C 1
ATOM 716 O O . ILE A 1 92 ? 6.57 -13.32 -10.078 1 92.56 92 ILE A O 1
ATOM 720 N N . HIS A 1 93 ? 7.402 -15.078 -8.938 1 94.25 93 HIS A N 1
ATOM 721 C CA . HIS A 1 93 ? 6.105 -15.609 -8.539 1 94.25 93 HIS A CA 1
ATOM 722 C C . HIS A 1 93 ? 5.695 -15.086 -7.164 1 94.25 93 HIS A C 1
ATOM 724 O O . HIS A 1 93 ? 6.504 -15.086 -6.23 1 94.25 93 HIS A O 1
ATOM 730 N N . CYS A 1 94 ? 4.5 -14.68 -7.164 1 98 94 CYS A N 1
ATOM 731 C CA . CYS A 1 94 ? 4.027 -14.086 -5.914 1 98 94 CYS A CA 1
ATOM 732 C C . CYS A 1 94 ? 2.736 -14.758 -5.453 1 98 94 CYS A C 1
ATOM 734 O O . CYS A 1 94 ? 1.793 -14.898 -6.23 1 98 94 CYS A O 1
ATOM 736 N N . PHE A 1 95 ? 2.758 -15.141 -4.164 1 98.56 95 PHE A N 1
ATOM 737 C CA . PHE A 1 95 ? 1.574 -15.711 -3.527 1 98.56 95 PHE A CA 1
ATOM 738 C C . PHE A 1 95 ? 1.144 -14.867 -2.332 1 98.56 95 PHE A C 1
ATOM 740 O O . PHE A 1 95 ? 1.974 -14.484 -1.506 1 98.56 95 PHE A O 1
ATOM 747 N N . VAL A 1 96 ? -0.127 -14.617 -2.322 1 98.69 96 VAL A N 1
ATOM 748 C CA . VAL A 1 96 ? -0.687 -13.859 -1.207 1 98.69 96 VAL A CA 1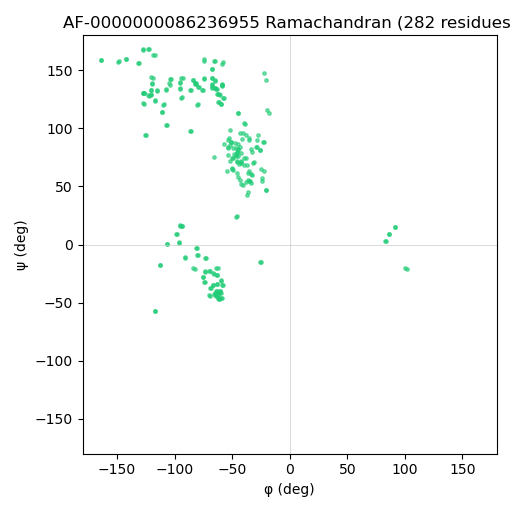
ATOM 749 C C . VAL A 1 96 ? -1.789 -14.672 -0.532 1 98.69 96 VAL A C 1
ATOM 751 O O . VAL A 1 96 ? -2.736 -15.109 -1.188 1 98.69 96 VAL A O 1
ATOM 754 N N . ASP A 1 97 ? -1.658 -14.789 0.789 1 98.75 97 ASP A N 1
ATOM 755 C CA . ASP A 1 97 ? -2.621 -15.578 1.551 1 98.75 97 ASP A CA 1
ATOM 756 C C . ASP A 1 97 ? -3.598 -14.672 2.303 1 98.75 97 ASP A C 1
ATOM 758 O O . ASP A 1 97 ? -3.193 -13.672 2.898 1 98.75 97 ASP A O 1
ATOM 762 N N . PHE A 1 98 ? -4.848 -15.156 2.322 1 98.5 98 PHE A N 1
ATOM 763 C CA . PHE A 1 98 ? -5.926 -14.531 3.076 1 98.5 98 PHE A CA 1
ATOM 764 C C . PHE A 1 98 ? -6.617 -15.547 3.977 1 98.5 98 PHE A C 1
ATOM 766 O O . PHE A 1 98 ? -6.395 -16.75 3.846 1 98.5 98 PHE A O 1
ATOM 773 N N . VAL A 1 99 ? -7.414 -15.023 4.871 1 98.25 99 VAL A N 1
ATOM 774 C CA . VAL A 1 99 ? -8.117 -15.883 5.82 1 98.25 99 VAL A CA 1
ATOM 775 C C . VAL A 1 99 ? -9.164 -16.719 5.086 1 98.25 99 VAL A C 1
ATOM 777 O O . VAL A 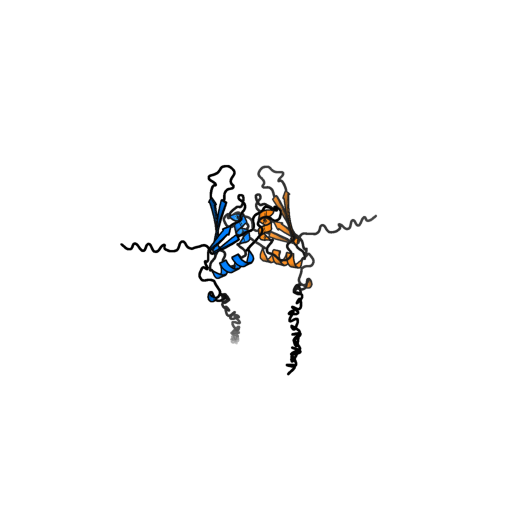1 99 ? -9.352 -17.891 5.402 1 98.25 99 VAL A O 1
ATOM 780 N N . SER A 1 100 ? -9.891 -16.156 4.031 1 97.19 100 SER A N 1
ATOM 781 C CA . SER A 1 100 ? -10.961 -16.844 3.326 1 97.19 100 SER A CA 1
ATOM 782 C C . SER A 1 100 ? -10.938 -16.531 1.835 1 97.19 100 SER A C 1
ATOM 784 O O . SER A 1 100 ? -10.391 -15.508 1.419 1 97.19 100 SER A O 1
ATOM 786 N N . PRO A 1 101 ? -11.555 -17.391 1.08 1 97.19 101 PRO A N 1
ATOM 787 C CA . PRO A 1 101 ? -11.656 -17.109 -0.352 1 97.19 101 PRO A CA 1
ATOM 788 C C . PRO A 1 101 ? -12.391 -15.797 -0.637 1 97.19 101 PRO A C 1
ATOM 790 O O . PRO A 1 101 ? -12.094 -15.117 -1.624 1 97.19 101 PRO A O 1
ATOM 793 N N . LEU A 1 102 ? -13.289 -15.453 0.173 1 97.31 102 LEU A N 1
ATOM 794 C CA . LEU A 1 102 ? -14.016 -14.203 0.004 1 97.31 102 LEU A CA 1
ATOM 795 C C . LEU A 1 102 ? -13.086 -13.008 0.144 1 97.31 102 LEU A C 1
ATOM 797 O O . LEU A 1 102 ? -13.156 -12.062 -0.651 1 97.31 102 LEU A O 1
ATOM 801 N N . ASP A 1 103 ? -12.258 -13.07 1.127 1 98.12 103 ASP A N 1
ATOM 802 C CA . ASP A 1 103 ? -11.266 -12.016 1.32 1 98.12 103 ASP A CA 1
ATOM 803 C C . ASP A 1 103 ? -10.344 -11.898 0.113 1 98.12 103 ASP A C 1
ATOM 805 O O . ASP A 1 103 ? -10.047 -10.789 -0.345 1 98.12 103 ASP A O 1
ATOM 809 N N . ALA A 1 104 ? -9.969 -13.023 -0.366 1 98.44 104 ALA A N 1
ATOM 810 C CA . ALA A 1 104 ? -9.078 -13.047 -1.523 1 98.44 104 ALA A CA 1
ATOM 811 C C . ALA A 1 104 ? -9.766 -12.477 -2.76 1 98.44 104 ALA A C 1
ATOM 813 O O . ALA A 1 104 ? -9.164 -11.703 -3.51 1 98.44 104 ALA A O 1
ATOM 814 N N . ALA A 1 105 ? -10.93 -12.836 -2.926 1 97.94 105 ALA A N 1
ATOM 815 C CA . ALA A 1 105 ? -11.695 -12.352 -4.078 1 97.94 105 ALA A CA 1
ATOM 816 C C . ALA A 1 105 ? -11.844 -10.836 -4.043 1 97.94 105 ALA A C 1
ATOM 818 O O . ALA A 1 105 ? -11.742 -10.172 -5.078 1 97.94 105 ALA A O 1
ATOM 819 N N . ALA A 1 106 ? -12.086 -10.352 -2.928 1 97.62 106 ALA A N 1
ATOM 820 C CA . ALA A 1 106 ? -12.227 -8.906 -2.787 1 97.62 106 ALA A CA 1
ATOM 821 C C . ALA A 1 106 ? -10.945 -8.188 -3.178 1 97.62 106 ALA A C 1
ATOM 823 O O . ALA A 1 106 ? -10.977 -7.184 -3.895 1 97.62 106 ALA A O 1
ATOM 824 N N . ALA A 1 107 ? -9.852 -8.68 -2.695 1 98.56 107 ALA A N 1
ATOM 825 C CA . ALA A 1 107 ? -8.555 -8.094 -3.037 1 98.56 107 ALA A CA 1
ATOM 826 C C . ALA A 1 107 ? -8.273 -8.219 -4.531 1 98.56 107 ALA A C 1
ATOM 828 O O . ALA A 1 107 ? -7.801 -7.266 -5.16 1 98.56 107 ALA A O 1
ATOM 829 N N . MET A 1 108 ? -8.586 -9.367 -5.031 1 98.5 108 MET A N 1
ATOM 830 C CA . MET A 1 108 ? -8.367 -9.609 -6.453 1 98.5 108 MET A CA 1
ATOM 831 C C . MET A 1 108 ? -9.156 -8.617 -7.301 1 98.5 108 MET A C 1
ATOM 833 O O . MET A 1 108 ? -8.617 -8.031 -8.242 1 98.5 108 MET A O 1
ATOM 837 N N . ASP A 1 109 ? -10.367 -8.43 -6.977 1 97.5 109 ASP A N 1
ATOM 838 C CA . ASP A 1 109 ? -11.227 -7.523 -7.73 1 97.5 109 ASP A CA 1
ATOM 839 C C . ASP A 1 109 ? -10.711 -6.086 -7.66 1 97.5 109 ASP A C 1
ATOM 841 O O . ASP A 1 109 ? -10.695 -5.375 -8.664 1 97.5 109 ASP A O 1
ATOM 845 N N . ALA A 1 110 ? -10.281 -5.727 -6.578 1 97.44 110 ALA A N 1
ATOM 846 C CA . ALA A 1 110 ? -9.859 -4.348 -6.367 1 97.44 110 ALA A CA 1
ATOM 847 C C . ALA A 1 110 ? -8.516 -4.078 -7.047 1 97.44 110 ALA A C 1
ATOM 849 O O . ALA A 1 110 ? -8.25 -2.957 -7.488 1 97.44 110 ALA A O 1
ATOM 850 N N . LEU A 1 111 ? -7.656 -5.098 -7.121 1 98.19 111 LEU A N 1
ATOM 851 C CA . LEU A 1 111 ? -6.27 -4.848 -7.5 1 98.19 111 LEU A CA 1
ATOM 852 C C . LEU A 1 111 ? -6 -5.332 -8.922 1 98.19 111 LEU A C 1
ATOM 854 O O . LEU A 1 111 ? -4.883 -5.203 -9.422 1 98.19 111 LEU A O 1
ATOM 858 N N . GLN A 1 112 ? -7.055 -5.852 -9.516 1 97.81 112 GLN A N 1
ATOM 859 C CA . GLN A 1 112 ? -6.812 -6.297 -10.883 1 97.81 112 GLN A CA 1
ATOM 860 C C . GLN A 1 112 ? -6.355 -5.141 -11.766 1 97.81 112 GLN A C 1
ATOM 862 O O . GLN A 1 112 ? -7.016 -4.098 -11.82 1 97.81 112 GLN A O 1
ATOM 867 N N . GLY A 1 113 ? -5.164 -5.223 -12.367 1 97 113 GLY A N 1
ATOM 868 C CA . GLY A 1 113 ? -4.645 -4.191 -13.25 1 97 113 GLY A CA 1
ATOM 869 C C . GLY A 1 113 ? -3.918 -3.084 -12.516 1 97 113 GLY A C 1
ATOM 870 O O . GLY A 1 113 ? -3.539 -2.076 -13.117 1 97 113 GLY A O 1
ATOM 871 N N . TYR A 1 114 ? -3.709 -3.293 -11.328 1 97.19 114 TYR A N 1
ATOM 872 C CA . TYR A 1 114 ? -2.996 -2.307 -10.523 1 97.19 114 TYR A CA 1
ATOM 873 C C . TYR A 1 114 ? -1.617 -2.023 -11.109 1 97.19 114 TYR A C 1
ATOM 875 O O . TYR A 1 114 ? -0.835 -2.945 -11.352 1 97.19 114 TYR A O 1
ATOM 883 N N . LYS A 1 115 ? -1.398 -0.727 -11.336 1 96.31 115 LYS A N 1
ATOM 884 C CA . LYS A 1 115 ? -0.089 -0.325 -11.844 1 96.31 115 LYS A CA 1
ATOM 885 C C . LYS A 1 115 ? 0.937 -0.251 -10.711 1 96.31 115 LYS A C 1
ATOM 887 O O . LYS A 1 115 ? 0.771 0.521 -9.766 1 96.31 115 LYS A O 1
ATOM 892 N N . PHE A 1 116 ? 1.939 -0.993 -10.812 1 96.25 116 PHE A N 1
ATOM 893 C CA . PHE A 1 116 ? 2.922 -1.091 -9.742 1 96.25 116 PHE A CA 1
ATOM 894 C C . PHE A 1 116 ? 3.715 0.204 -9.609 1 96.25 116 PHE A C 1
ATOM 896 O O . PHE A 1 116 ? 3.988 0.664 -8.5 1 96.25 116 PHE A O 1
ATOM 903 N N . ASP A 1 117 ? 4.113 0.728 -10.758 1 93.88 117 ASP A N 1
ATOM 904 C CA . ASP A 1 117 ? 4.859 1.983 -10.797 1 93.88 117 ASP A CA 1
ATOM 905 C C . ASP A 1 117 ? 4.199 2.986 -11.734 1 93.88 117 ASP A C 1
ATOM 907 O O . ASP A 1 117 ? 4.168 2.779 -12.953 1 93.88 117 ASP A O 1
ATOM 911 N N . LEU A 1 118 ? 3.824 4.098 -11.234 1 91.25 118 LEU A N 1
ATOM 912 C CA . LEU A 1 118 ? 3.102 5.082 -12.031 1 91.25 118 LEU A CA 1
ATOM 913 C C . LEU A 1 118 ? 4.062 5.926 -12.859 1 91.25 118 LEU A C 1
ATOM 915 O O . LEU A 1 118 ? 3.66 6.547 -13.844 1 91.25 118 LEU A O 1
ATOM 919 N N . ASP A 1 119 ? 5.266 5.941 -12.438 1 90.12 119 ASP A N 1
ATOM 920 C CA . ASP A 1 119 ? 6.242 6.797 -13.109 1 90.12 119 ASP A CA 1
ATOM 921 C C . ASP A 1 119 ? 6.945 6.047 -14.234 1 90.12 119 ASP A C 1
ATOM 923 O O . ASP A 1 119 ? 7.672 6.645 -15.031 1 90.12 119 ASP A O 1
ATOM 927 N N . GLU A 1 120 ? 6.75 4.766 -14.25 1 87.19 120 GLU A N 1
ATOM 928 C CA . GLU A 1 120 ? 7.375 3.959 -15.289 1 87.19 120 GLU A CA 1
ATOM 929 C C . GLU A 1 120 ? 6.336 3.404 -16.266 1 87.19 120 GLU A C 1
ATOM 931 O O . GLU A 1 120 ? 5.535 2.541 -15.891 1 87.19 120 GLU A O 1
ATOM 936 N N . HIS A 1 121 ? 6.402 3.83 -17.406 1 80.06 121 HIS A N 1
ATOM 937 C CA . HIS A 1 121 ? 5.406 3.492 -18.422 1 80.06 121 HIS A CA 1
ATOM 938 C C . HIS A 1 121 ? 5.41 1.996 -18.719 1 80.06 121 HIS A C 1
ATOM 940 O O . HIS A 1 121 ? 4.359 1.413 -18.984 1 80.06 121 HIS A O 1
ATOM 946 N N . ASP A 1 122 ? 6.59 1.432 -18.641 1 80.88 122 ASP A N 1
ATOM 947 C CA . ASP A 1 122 ? 6.691 0.024 -19.016 1 80.88 122 ASP A CA 1
ATOM 948 C C . ASP A 1 122 ? 6.555 -0.879 -17.797 1 80.88 122 ASP A C 1
ATOM 950 O O . ASP A 1 122 ? 6.902 -2.062 -17.844 1 80.88 122 ASP A O 1
ATOM 954 N N . SER A 1 123 ? 6.047 -0.199 -16.812 1 82.19 123 SER A N 1
ATOM 955 C CA . SER A 1 123 ? 5.891 -1.004 -15.602 1 82.19 123 SER A CA 1
ATOM 956 C C . SER A 1 123 ? 4.711 -1.963 -15.727 1 82.19 123 SER A C 1
ATOM 958 O O . SER A 1 123 ? 3.758 -1.69 -16.453 1 82.19 123 SER A O 1
ATOM 960 N N . GLY A 1 124 ? 4.871 -3.086 -15.195 1 85.25 124 GLY A N 1
ATOM 961 C CA . GLY A 1 124 ? 3.838 -4.105 -15.281 1 85.25 124 GLY A CA 1
ATOM 962 C C . GLY A 1 124 ? 2.586 -3.744 -14.5 1 85.25 124 GLY A C 1
ATOM 963 O O . GLY A 1 124 ? 2.629 -2.902 -13.602 1 85.25 124 GLY A O 1
ATOM 964 N N . ASN A 1 125 ? 1.477 -4.277 -15.023 1 94.56 125 ASN A N 1
ATOM 965 C CA . ASN A 1 125 ? 0.214 -4.309 -14.289 1 94.56 125 ASN A CA 1
ATOM 966 C C . ASN A 1 125 ? 0.018 -5.637 -13.57 1 94.56 125 ASN A C 1
ATOM 968 O O . ASN A 1 125 ? 0.326 -6.699 -14.117 1 94.56 125 ASN A O 1
ATOM 972 N N . LEU A 1 126 ? -0.488 -5.461 -12.391 1 97.5 126 LEU A N 1
ATOM 973 C CA . LEU A 1 126 ? -0.698 -6.695 -11.641 1 97.5 126 LEU A CA 1
ATOM 974 C C . LEU A 1 126 ? -1.787 -7.543 -12.289 1 97.5 126 LEU A C 1
ATOM 976 O O . LEU A 1 126 ? -2.814 -7.02 -12.727 1 97.5 126 LEU A O 1
ATOM 980 N N . MET A 1 127 ? -1.508 -8.758 -12.383 1 97.5 127 MET A N 1
ATOM 981 C CA . MET A 1 127 ? -2.484 -9.781 -12.758 1 97.5 127 MET A CA 1
ATOM 982 C C . MET A 1 127 ? -2.688 -10.781 -11.633 1 97.5 127 MET A C 1
ATOM 984 O O . MET A 1 127 ? -1.731 -11.414 -11.172 1 97.5 127 MET A O 1
ATOM 988 N N . LEU A 1 128 ? -3.92 -10.914 -11.258 1 98.31 128 LEU A N 1
ATOM 989 C CA . LEU A 1 128 ? -4.219 -11.773 -10.117 1 98.31 128 LEU A CA 1
ATOM 990 C C . LEU A 1 128 ? -5.16 -12.898 -10.523 1 98.31 128 LEU A C 1
ATOM 992 O O . LEU A 1 128 ? -6.074 -12.695 -11.328 1 98.31 128 LEU A O 1
ATOM 996 N N . GLN A 1 129 ? -4.875 -14.016 -9.891 1 98 129 GLN A N 1
ATOM 997 C CA . GLN A 1 129 ? -5.766 -15.164 -10.023 1 98 129 GLN A CA 1
ATOM 998 C C . GLN A 1 129 ? -5.766 -16.016 -8.758 1 98 129 GLN A C 1
ATOM 1000 O O . GLN A 1 129 ? -4.84 -15.93 -7.949 1 98 129 GLN A O 1
ATOM 1005 N N . PHE A 1 130 ? -6.871 -16.766 -8.617 1 97.88 130 PHE A N 1
ATOM 1006 C CA . PHE A 1 130 ? -6.844 -17.75 -7.539 1 97.88 130 PHE A CA 1
ATOM 1007 C C . PHE A 1 130 ? -5.746 -18.781 -7.777 1 97.88 130 PHE A C 1
ATOM 1009 O O . PHE A 1 130 ? -5.613 -19.312 -8.883 1 97.88 130 PHE A O 1
ATOM 1016 N N . ALA A 1 131 ? -5.008 -18.906 -6.695 1 97.31 131 ALA A N 1
ATOM 1017 C CA . ALA A 1 131 ? -3.965 -19.922 -6.816 1 97.31 131 ALA A CA 1
ATOM 1018 C C . ALA A 1 131 ? -4.57 -21.312 -6.965 1 97.31 131 ALA A C 1
ATOM 1020 O O . ALA A 1 131 ? -5.586 -21.625 -6.34 1 97.31 131 ALA A O 1
ATOM 1021 N N . ARG A 1 132 ? -3.953 -22.094 -7.805 1 89.25 132 ARG A N 1
ATOM 1022 C CA . ARG A 1 132 ? -4.414 -23.469 -7.996 1 89.25 132 ARG A CA 1
ATOM 1023 C C . ARG A 1 132 ? -3.805 -24.406 -6.957 1 89.25 132 ARG A C 1
ATOM 1025 O O . ARG A 1 132 ? -2.645 -24.234 -6.574 1 89.25 132 ARG A O 1
ATOM 1032 N N . ASN A 1 133 ? -4.617 -24.688 -5.84 1 69.12 133 ASN A N 1
ATOM 1033 C CA . ASN A 1 133 ? -4.105 -25.672 -4.883 1 69.12 133 ASN A CA 1
ATOM 1034 C C . ASN A 1 133 ? -3.527 -26.891 -5.582 1 69.12 133 ASN A C 1
ATOM 1036 O O . ASN A 1 133 ? -4.137 -27.422 -6.512 1 69.12 133 ASN A O 1
ATOM 1040 N N . PRO A 1 134 ? -2.223 -27.031 -5.441 1 55.38 134 PRO A N 1
ATOM 1041 C CA . PRO A 1 134 ? -1.873 -28.344 -5.996 1 55.38 134 PRO A CA 1
ATOM 1042 C C . PRO A 1 134 ? -2.822 -29.453 -5.543 1 55.38 134 PRO A C 1
ATOM 1044 O O . PRO A 1 134 ? -3.021 -29.641 -4.34 1 55.38 134 PRO A O 1
ATOM 1047 N N . GLY A 1 135 ? -4.02 -29.344 -5.852 1 47.25 135 GLY A N 1
ATOM 1048 C CA . GLY A 1 135 ? -4.832 -30.5 -5.512 1 47.25 135 GLY A CA 1
ATOM 1049 C C . GLY A 1 135 ? -4.023 -31.766 -5.316 1 47.25 135 GLY A C 1
ATOM 1050 O O . GLY A 1 135 ? -2.867 -31.844 -5.738 1 47.25 135 GLY A O 1
ATOM 1051 N N . VAL A 1 136 ? -4.504 -32.562 -4.254 1 45.41 136 VAL A N 1
ATOM 1052 C CA . VAL A 1 136 ? -4.148 -33.969 -4.109 1 45.41 136 VAL A CA 1
ATOM 1053 C C . VAL A 1 136 ? -4.082 -34.625 -5.484 1 45.41 136 VAL A C 1
ATOM 1055 O O . VAL A 1 136 ? -5.062 -34.625 -6.23 1 45.41 136 VAL A O 1
ATOM 1058 N N . THR A 1 137 ? -3.154 -34.312 -6.312 1 42.28 137 THR A N 1
ATOM 1059 C CA . THR A 1 137 ? -3.055 -35.406 -7.289 1 42.28 137 THR A CA 1
ATOM 1060 C C . THR A 1 137 ? -3.551 -36.719 -6.691 1 42.28 137 THR A C 1
ATOM 1062 O O . THR A 1 137 ? -3.061 -37.156 -5.648 1 42.28 137 THR A O 1
ATOM 1065 N N . SER A 1 138 ? -4.809 -36.844 -6.699 1 39.31 138 SER A N 1
ATOM 1066 C CA . SER A 1 138 ? -5.211 -38.25 -6.531 1 39.31 138 SER A CA 1
ATOM 1067 C C . SER A 1 138 ? -4.188 -39.188 -7.148 1 39.31 138 SER A C 1
ATOM 1069 O O . SER A 1 138 ? -4.047 -39.25 -8.375 1 39.31 138 SER A O 1
ATOM 1071 N N . ALA A 1 139 ? -3.039 -39.312 -6.574 1 40.31 139 ALA A N 1
ATOM 1072 C CA . ALA A 1 139 ? -2.352 -40.594 -6.816 1 40.31 139 ALA A CA 1
ATOM 1073 C C . ALA A 1 139 ? -3.34 -41.75 -6.883 1 40.31 139 ALA A C 1
ATOM 1075 O O . ALA A 1 139 ? -3.742 -42.281 -5.848 1 40.31 139 ALA A O 1
ATOM 1076 N N . GLY A 1 140 ? -4.402 -41.656 -7.535 1 38.5 140 GLY A N 1
ATOM 1077 C CA . GLY A 1 140 ? -4.969 -42.938 -7.945 1 38.5 140 GLY A CA 1
ATOM 1078 C C . GLY A 1 140 ? -3.924 -43.906 -8.453 1 38.5 140 GLY A C 1
ATOM 1079 O O . GLY A 1 140 ? -3.471 -43.812 -9.594 1 38.5 140 GLY A O 1
ATOM 1080 N N . GLY A 1 141 ? -2.873 -44.156 -7.742 1 33.88 141 GLY A N 1
ATOM 1081 C CA . GLY A 1 141 ? -2.281 -45.469 -7.957 1 33.88 141 GLY A CA 1
ATOM 1082 C C . GLY A 1 141 ? -3.309 -46.562 -8.055 1 33.88 141 GLY A C 1
ATOM 1083 O O . GLY A 1 141 ? -4.016 -46.844 -7.09 1 33.88 141 GLY A O 1
ATOM 1084 N N . ASP A 1 142 ? -4.086 -46.594 -9.133 1 34.31 142 ASP A N 1
ATOM 1085 C CA . ASP A 1 142 ? -4.492 -47.938 -9.555 1 34.31 142 ASP A CA 1
ATOM 1086 C C . ASP A 1 142 ? -3.332 -48.938 -9.43 1 34.31 142 ASP A C 1
ATOM 1088 O O . ASP A 1 142 ? -2.35 -48.844 -10.164 1 34.31 142 ASP A O 1
ATOM 1092 N N . CYS A 1 143 ? -2.676 -49 -8.234 1 25.06 143 CYS A N 1
ATOM 1093 C CA . CYS A 1 143 ? -2.32 -50.406 -8.078 1 25.06 143 CYS A CA 1
ATOM 1094 C C . CYS A 1 143 ? -3.557 -51.25 -7.785 1 25.06 143 CYS A C 1
ATOM 1096 O O . CYS A 1 143 ? -4.543 -50.75 -7.238 1 25.06 143 CYS A O 1
ATOM 1098 N N . MET B 1 1 ? -57.125 -13.375 -72.75 1 27.88 1 MET B N 1
ATOM 1099 C CA . MET B 1 1 ? -57.406 -13.586 -71.312 1 27.88 1 MET B CA 1
ATOM 1100 C C . MET B 1 1 ? -56.281 -13.031 -70.438 1 27.88 1 MET B C 1
ATOM 1102 O O . MET B 1 1 ? -55.188 -13.641 -70.312 1 27.88 1 MET B O 1
ATOM 1106 N N . ALA B 1 2 ? -56.062 -11.719 -70.625 1 34.97 2 ALA B N 1
ATOM 1107 C CA . ALA B 1 2 ? -55 -10.906 -70.062 1 34.97 2 ALA B CA 1
ATOM 1108 C C . ALA B 1 2 ? -55 -10.953 -68.562 1 34.97 2 ALA B C 1
ATOM 1110 O O . ALA B 1 2 ? -56 -10.625 -67.875 1 34.97 2 ALA B O 1
ATOM 1111 N N . VAL B 1 3 ? -54.312 -11.961 -67.938 1 38.44 3 VAL B N 1
ATOM 1112 C CA . VAL B 1 3 ? -54.094 -12.227 -66.5 1 38.44 3 VAL B CA 1
ATOM 1113 C C . VAL B 1 3 ? -53.562 -10.977 -65.812 1 38.44 3 VAL B C 1
ATOM 1115 O O . VAL B 1 3 ? -52.594 -10.367 -66.25 1 38.44 3 VAL B O 1
ATOM 1118 N N . GLY B 1 4 ? -54.406 -10.078 -65.312 1 35.34 4 GLY B N 1
ATOM 1119 C CA . GLY B 1 4 ? -54.156 -8.867 -64.562 1 35.34 4 GLY B CA 1
ATOM 1120 C C . GLY B 1 4 ? -53.281 -9.109 -63.344 1 35.34 4 GLY B C 1
ATOM 1121 O O . GLY B 1 4 ? -53.562 -9.953 -62.5 1 35.34 4 GLY B O 1
ATOM 1122 N N . ALA B 1 5 ? -51.969 -8.953 -63.562 1 32.53 5 ALA B N 1
ATOM 1123 C CA . ALA B 1 5 ? -50.938 -9.055 -62.562 1 32.53 5 ALA B CA 1
ATOM 1124 C C . ALA B 1 5 ? -51.25 -8.195 -61.344 1 32.53 5 ALA B C 1
ATOM 1126 O O . ALA B 1 5 ? -51.5 -6.992 -61.469 1 32.53 5 ALA B O 1
ATOM 1127 N N . TYR B 1 6 ? -51.969 -8.75 -60.375 1 32.56 6 TYR B N 1
ATOM 1128 C CA . TYR B 1 6 ? -52.25 -8.148 -59.062 1 32.56 6 TYR B CA 1
ATOM 1129 C C . TYR B 1 6 ? -50.938 -7.723 -58.375 1 32.56 6 TYR B C 1
ATOM 1131 O O . TYR B 1 6 ? -50.031 -8.539 -58.219 1 32.56 6 TYR B O 1
ATOM 1139 N N . ARG B 1 7 ? -50.344 -6.59 -58.812 1 33.59 7 ARG B N 1
ATOM 1140 C CA . ARG B 1 7 ? -49.25 -5.984 -58.062 1 33.59 7 ARG B CA 1
ATOM 1141 C C . ARG B 1 7 ? -49.594 -5.836 -56.594 1 33.59 7 ARG B C 1
ATOM 1143 O O . ARG B 1 7 ? -50.562 -5.152 -56.25 1 33.59 7 ARG B O 1
ATOM 1150 N N . LYS B 1 8 ? -49.406 -6.914 -55.812 1 30.47 8 LYS B N 1
ATOM 1151 C CA . LYS B 1 8 ? -49.469 -6.879 -54.375 1 30.47 8 LYS B CA 1
ATOM 1152 C C . LYS B 1 8 ? -48.688 -5.711 -53.812 1 30.47 8 LYS B C 1
ATOM 1154 O O . LYS B 1 8 ? -47.469 -5.609 -54.031 1 30.47 8 LYS B O 1
ATOM 1159 N N . ASP B 1 9 ? -49.25 -4.52 -53.75 1 34.5 9 ASP B N 1
ATOM 1160 C CA . ASP B 1 9 ? -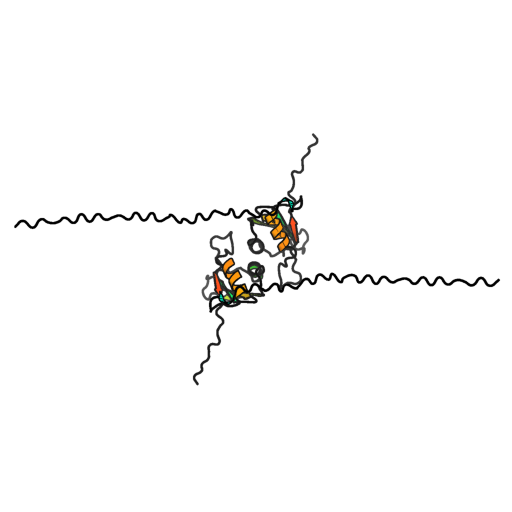48.719 -3.389 -53 1 34.5 9 ASP B CA 1
ATOM 1161 C C . ASP B 1 9 ? -48.375 -3.795 -51.562 1 34.5 9 ASP B C 1
ATOM 1163 O O . ASP B 1 9 ? -49.25 -4.086 -50.781 1 34.5 9 ASP B O 1
ATOM 1167 N N . THR B 1 10 ? -47.375 -4.711 -51.375 1 34.31 10 THR B N 1
ATOM 1168 C CA . THR B 1 10 ? -46.875 -5.031 -50.062 1 34.31 10 THR B CA 1
ATOM 1169 C C . THR B 1 10 ? -46.5 -3.764 -49.312 1 34.31 10 THR B C 1
ATOM 1171 O O . THR B 1 10 ? -45.562 -3.07 -49.688 1 34.31 10 THR B O 1
ATOM 1174 N N . ASN B 1 11 ? -47.5 -2.957 -48.875 1 35.31 11 ASN B N 1
ATOM 1175 C CA . ASN B 1 11 ? -47.312 -1.892 -47.906 1 35.31 11 ASN B CA 1
ATOM 1176 C C . ASN B 1 11 ? -46.469 -2.355 -46.719 1 35.31 11 ASN B C 1
ATOM 1178 O O . ASN B 1 11 ? -46.906 -3.182 -45.906 1 35.31 11 ASN B O 1
ATOM 1182 N N . THR B 1 12 ? -45.156 -2.584 -46.906 1 36.44 12 THR B N 1
ATOM 1183 C CA . THR B 1 12 ? -44.219 -2.832 -45.812 1 36.44 12 THR B CA 1
ATOM 1184 C C . THR B 1 12 ? -44.438 -1.827 -44.688 1 36.44 12 THR B C 1
ATOM 1186 O O . THR B 1 12 ? -44.219 -0.627 -44.875 1 36.44 12 THR B O 1
ATOM 1189 N N . VAL B 1 13 ? -45.438 -2.023 -43.875 1 36.88 13 VAL B N 1
ATOM 1190 C CA . VAL B 1 13 ? -45.594 -1.303 -42.594 1 36.88 13 VAL B CA 1
ATOM 1191 C C . VAL B 1 13 ? -44.281 -1.27 -41.844 1 36.88 13 VAL B C 1
ATOM 1193 O O . VAL B 1 13 ? -43.688 -2.318 -41.562 1 36.88 13 VAL B O 1
ATOM 1196 N N . GLN B 1 14 ? -43.344 -0.387 -42.312 1 35.94 14 GLN B N 1
ATOM 1197 C CA . GLN B 1 14 ? -42.188 -0.098 -41.469 1 35.94 14 GLN B CA 1
ATOM 1198 C C . GLN B 1 14 ? -42.594 0.221 -40.031 1 35.94 14 GLN B C 1
ATOM 1200 O O . GLN B 1 14 ? -43.25 1.237 -39.781 1 35.94 14 GLN B O 1
ATOM 1205 N N . LEU B 1 15 ? -42.906 -0.8 -39.281 1 34.12 15 LEU B N 1
ATOM 1206 C CA . LEU B 1 15 ? -43.031 -0.612 -37.844 1 34.12 15 LEU B CA 1
ATOM 1207 C C . LEU B 1 15 ? -41.875 0.167 -37.281 1 34.12 15 LEU B C 1
ATOM 1209 O O . LEU B 1 15 ? -40.719 -0.306 -37.312 1 34.12 15 LEU B O 1
ATOM 1213 N N . GLU B 1 16 ? -41.875 1.489 -37.5 1 38.41 16 GLU B N 1
ATOM 1214 C CA . GLU B 1 16 ? -40.938 2.283 -36.719 1 38.41 16 GLU B CA 1
ATOM 1215 C C . GLU B 1 16 ? -41.062 1.933 -35.25 1 38.41 16 GLU B C 1
ATOM 1217 O O . GLU B 1 16 ? -42.031 2.244 -34.594 1 38.41 16 GLU B O 1
ATOM 1222 N N . VAL B 1 17 ? -40.688 0.673 -34.906 1 37.28 17 VAL B N 1
ATOM 1223 C CA . VAL B 1 17 ? -40.531 0.439 -33.5 1 37.28 17 VAL B CA 1
ATOM 1224 C C . VAL B 1 17 ? -39.75 1.596 -32.844 1 37.28 17 VAL B C 1
ATOM 1226 O O . VAL B 1 17 ? -38.625 1.911 -33.281 1 37.28 17 VAL B O 1
ATOM 1229 N N . MET B 1 18 ? -40.406 2.676 -32.531 1 35.62 18 MET B N 1
ATOM 1230 C CA . MET B 1 18 ? -39.781 3.631 -31.609 1 35.62 18 MET B CA 1
ATOM 1231 C C . MET B 1 18 ? -39.094 2.912 -30.453 1 35.62 18 MET B C 1
ATOM 1233 O O . MET B 1 18 ? -39.75 2.242 -29.656 1 35.62 18 MET B O 1
ATOM 1237 N N . SER B 1 19 ? -37.938 2.217 -30.734 1 39.06 19 SER B N 1
ATOM 1238 C CA . SER B 1 19 ? -37.188 1.714 -29.594 1 39.06 19 SER B CA 1
ATOM 1239 C C . SER B 1 19 ? -37.125 2.742 -28.469 1 39.06 19 SER B C 1
ATOM 1241 O O . SER B 1 19 ? -36.75 3.895 -28.688 1 39.06 19 SER B O 1
ATOM 1243 N N . PRO B 1 20 ? -38.156 2.639 -27.562 1 36.62 20 PRO B N 1
ATOM 1244 C CA . PRO B 1 20 ? -37.938 3.543 -26.422 1 36.62 20 PRO B CA 1
ATOM 1245 C C . PRO B 1 20 ? -36.469 3.623 -26.016 1 36.62 20 PRO B C 1
ATOM 1247 O O . PRO B 1 20 ? -35.75 2.619 -26.062 1 36.62 20 PRO B O 1
ATOM 1250 N N . ASP B 1 21 ? -35.781 4.613 -26.547 1 39.22 21 ASP B N 1
ATOM 1251 C CA . ASP B 1 21 ? -34.469 4.965 -26 1 39.22 21 ASP B CA 1
ATOM 1252 C C . ASP B 1 21 ? -34.406 4.746 -24.484 1 39.22 21 ASP B C 1
ATOM 1254 O O . ASP B 1 21 ? -34.906 5.582 -23.719 1 39.22 21 ASP B O 1
ATOM 1258 N N . LEU B 1 22 ? -34.75 3.553 -24.016 1 40.53 22 LEU B N 1
ATOM 1259 C CA . LEU B 1 22 ? -34.469 3.193 -22.625 1 40.53 22 LEU B CA 1
ATOM 1260 C C . LEU B 1 22 ? -33.031 3.59 -22.25 1 40.53 22 LEU B C 1
ATOM 1262 O O . LEU B 1 22 ? -32.188 2.725 -22.047 1 40.53 22 LEU B O 1
ATOM 1266 N N . SER B 1 23 ? -32.5 4.578 -22.969 1 40.66 23 SER B N 1
ATOM 1267 C CA . SER B 1 23 ? -31.281 4.977 -22.297 1 40.66 23 SER B CA 1
ATOM 1268 C C . SER B 1 23 ? -31.5 5.164 -20.812 1 40.66 23 SER B C 1
ATOM 1270 O O . SER B 1 23 ? -32.406 5.914 -20.391 1 40.66 23 SER B O 1
ATOM 1272 N N . PRO B 1 24 ? -31.359 4.074 -20.125 1 35.75 24 PRO B N 1
ATOM 1273 C CA . PRO B 1 24 ? -31.484 4.387 -18.703 1 35.75 24 PRO B CA 1
ATOM 1274 C C . PRO B 1 24 ? -30.891 5.75 -18.344 1 35.75 24 PRO B C 1
ATOM 1276 O O . PRO B 1 24 ? -29.812 6.102 -18.828 1 35.75 24 PRO B O 1
ATOM 1279 N N . VAL B 1 25 ? -31.609 6.805 -18.344 1 36.69 25 VAL B N 1
ATOM 1280 C CA . VAL B 1 25 ? -31.156 8 -17.656 1 36.69 25 VAL B CA 1
ATOM 1281 C C . VAL B 1 25 ? -30.422 7.609 -16.375 1 36.69 25 VAL B C 1
ATOM 1283 O O . VAL B 1 25 ? -31.047 7.258 -15.367 1 36.69 25 VAL B O 1
ATOM 1286 N N . PHE B 1 26 ? -29.406 6.789 -16.406 1 33.03 26 PHE B N 1
ATOM 1287 C CA . PHE B 1 26 ? -28.594 6.84 -15.188 1 33.03 26 PHE B CA 1
ATOM 1288 C C . PHE B 1 26 ? -28.391 8.273 -14.727 1 33.03 26 PHE B C 1
ATOM 1290 O O . PHE B 1 26 ? -27.734 9.062 -15.406 1 33.03 26 PHE B O 1
ATOM 1297 N N . ALA B 1 27 ? -29.422 8.891 -14.211 1 35.75 27 ALA B N 1
ATOM 1298 C CA . ALA B 1 27 ? -29.125 10.086 -13.43 1 35.75 27 ALA B CA 1
ATOM 1299 C C . ALA B 1 27 ? -27.734 10.008 -12.812 1 35.75 27 ALA B C 1
ATOM 1301 O O . ALA B 1 27 ? -27.406 9.023 -12.148 1 35.75 27 ALA B O 1
ATOM 1302 N N . GLU B 1 28 ? -26.812 10.531 -13.438 1 37.34 28 GLU B N 1
ATOM 1303 C CA . GLU B 1 28 ? -25.594 10.766 -12.664 1 37.34 28 GLU B CA 1
ATOM 1304 C C . GLU B 1 28 ? -25.922 11.102 -11.211 1 37.34 28 GLU B C 1
ATOM 1306 O O . GLU B 1 28 ? -26.438 12.188 -10.922 1 37.34 28 GLU B O 1
ATOM 1311 N N . ILE B 1 29 ? -26.562 10.211 -10.539 1 38.25 29 ILE B N 1
ATOM 1312 C CA . ILE B 1 29 ? -26.484 10.547 -9.117 1 38.25 29 ILE B CA 1
ATOM 1313 C C . ILE B 1 29 ? -25.156 11.227 -8.82 1 38.25 29 ILE B C 1
ATOM 1315 O O . ILE B 1 29 ? -24.094 10.656 -9.062 1 38.25 29 ILE B O 1
ATOM 1319 N N . PRO B 1 30 ? -25.047 12.453 -9.102 1 36.5 30 PRO B N 1
ATOM 1320 C CA . PRO B 1 30 ? -23.766 12.969 -8.594 1 36.5 30 PRO B CA 1
ATOM 1321 C C . PRO B 1 30 ? -23.281 12.219 -7.355 1 36.5 30 PRO B C 1
ATOM 1323 O O . PRO B 1 30 ? -24.062 11.969 -6.434 1 36.5 30 PRO B O 1
ATOM 1326 N N . LEU B 1 31 ? -22.641 11.133 -7.41 1 39 31 LEU B N 1
ATOM 1327 C CA . LEU B 1 31 ? -21.969 10.812 -6.156 1 39 31 LEU B CA 1
ATOM 1328 C C . LEU B 1 31 ? -21.703 12.07 -5.336 1 39 31 LEU B C 1
ATOM 1330 O O . LEU B 1 31 ? -20.844 12.875 -5.676 1 39 31 LEU B O 1
ATOM 1334 N N . ASN B 1 32 ? -22.703 12.812 -5.027 1 37.28 32 ASN B N 1
ATOM 1335 C CA . ASN B 1 32 ? -22.391 13.75 -3.949 1 37.28 32 ASN B CA 1
ATOM 1336 C C . ASN B 1 32 ? -21.219 13.258 -3.1 1 37.28 32 ASN B C 1
ATOM 1338 O O . ASN B 1 32 ? -21.266 12.164 -2.539 1 37.28 32 ASN B O 1
ATOM 1342 N N . GLU B 1 33 ? -20.062 13.555 -3.447 1 41.19 33 GLU B N 1
ATOM 1343 C CA . GLU B 1 33 ? -18.984 13.5 -2.467 1 41.19 33 GLU B CA 1
ATOM 1344 C C . GLU B 1 33 ? -19.516 13.664 -1.047 1 41.19 33 GLU B C 1
ATOM 1346 O O . GLU B 1 33 ? -20.062 14.719 -0.699 1 41.19 33 GLU B O 1
ATOM 1351 N N . TYR B 1 34 ? -20.266 12.836 -0.512 1 41.12 34 TYR B N 1
ATOM 1352 C CA . TYR B 1 34 ? -20.453 12.984 0.928 1 41.12 34 TYR B CA 1
ATOM 1353 C C . TYR B 1 34 ? -19.328 13.797 1.542 1 41.12 34 TYR B C 1
ATOM 1355 O O . TYR B 1 34 ? -18.266 13.266 1.854 1 41.12 34 TYR B O 1
ATOM 1363 N N . GLU B 1 35 ? -18.922 14.938 0.991 1 46.16 35 GLU B N 1
ATOM 1364 C CA . GLU B 1 35 ? -18.078 15.867 1.741 1 46.16 35 GLU B CA 1
ATOM 1365 C C . GLU B 1 35 ? -18.469 15.898 3.215 1 46.16 35 GLU B C 1
ATOM 1367 O O . GLU B 1 35 ? -19.531 16.438 3.568 1 46.16 35 GLU B O 1
ATOM 1372 N N . ALA B 1 36 ? -18.391 14.859 3.955 1 52.19 36 ALA B N 1
ATOM 1373 C CA . ALA B 1 36 ? -18.484 15.148 5.387 1 52.19 36 ALA B CA 1
ATOM 1374 C C . ALA B 1 36 ? -18.172 16.609 5.672 1 52.19 36 ALA B C 1
ATOM 1376 O O . ALA B 1 36 ? -17.281 17.188 5.062 1 52.19 36 ALA B O 1
ATOM 1377 N N . PRO B 1 37 ? -19.094 17.328 6.148 1 57.62 37 PRO B N 1
ATOM 1378 C CA . PRO B 1 37 ? -18.922 18.781 6.273 1 57.62 37 PRO B CA 1
ATOM 1379 C C . PRO B 1 37 ? -17.516 19.188 6.73 1 57.62 37 PRO B C 1
ATOM 1381 O O . PRO B 1 37 ? -16.969 18.578 7.648 1 57.62 37 PRO B O 1
ATOM 1384 N N . GLU B 1 38 ? -16.719 19.688 5.758 1 63.06 38 GLU B N 1
ATOM 1385 C CA . GLU B 1 38 ? -15.5 20.375 6.137 1 63.06 38 GLU B CA 1
ATOM 1386 C C . GLU B 1 38 ? -15.609 20.969 7.539 1 63.06 38 GLU B C 1
ATOM 1388 O O . GLU B 1 38 ? -14.602 21.156 8.227 1 63.06 38 GLU B O 1
ATOM 1393 N N . ASP B 1 39 ? -16.859 21.016 7.961 1 72 39 ASP B N 1
ATOM 1394 C CA . ASP B 1 39 ? -17.078 21.656 9.258 1 72 39 ASP B CA 1
ATOM 1395 C C . ASP B 1 39 ? -16.578 20.766 10.391 1 72 39 ASP B C 1
ATOM 1397 O O . ASP B 1 39 ? -16.422 21.219 11.523 1 72 39 ASP B O 1
ATOM 1401 N N . MET B 1 40 ? -16.297 19.578 10.031 1 83.56 40 MET B N 1
ATOM 1402 C CA . MET B 1 40 ? -15.867 18.656 11.094 1 83.56 40 MET B CA 1
ATOM 1403 C C . MET B 1 40 ? -14.344 18.578 11.164 1 83.56 40 MET B C 1
ATOM 1405 O O . MET B 1 40 ? -13.789 17.953 12.07 1 83.56 40 MET B O 1
ATOM 1409 N N . LEU B 1 41 ? -13.734 19.375 10.273 1 90.31 41 LEU B N 1
ATOM 1410 C CA . LEU B 1 41 ? -12.273 19.328 10.281 1 90.31 41 LEU B CA 1
ATOM 1411 C C . LEU B 1 41 ? -11.695 20.406 11.18 1 90.31 41 LEU B C 1
ATOM 1413 O O . LEU B 1 41 ? -12.289 21.469 11.336 1 90.31 41 LEU B O 1
ATOM 1417 N N . PRO B 1 42 ? -10.594 20.047 11.852 1 91.75 42 PRO B N 1
ATOM 1418 C CA . PRO B 1 42 ? -9.922 21.078 12.633 1 91.75 42 PRO B CA 1
ATOM 1419 C C . PRO B 1 42 ? -9.484 22.266 11.781 1 91.75 42 PRO B C 1
ATOM 1421 O O . PRO B 1 42 ? -9.32 22.141 10.57 1 91.75 42 PRO B O 1
ATOM 1424 N N . PRO B 1 43 ? -9.344 23.359 12.391 1 90.44 43 PRO B N 1
ATOM 1425 C CA . PRO B 1 43 ? -9 24.578 11.648 1 90.44 43 PRO B CA 1
ATOM 1426 C C . PRO B 1 43 ? -7.641 24.484 10.953 1 90.44 43 PRO B C 1
ATOM 1428 O O . PRO B 1 43 ? -7.398 25.172 9.961 1 90.44 43 PRO B O 1
ATOM 1431 N N . ASN B 1 44 ? -6.793 23.578 11.406 1 92.44 44 ASN B N 1
ATOM 1432 C CA . ASN B 1 44 ? -5.457 23.453 10.836 1 92.44 44 ASN B CA 1
ATOM 1433 C C . ASN B 1 44 ? -5.41 22.375 9.758 1 92.44 44 ASN B C 1
ATOM 1435 O O . ASN B 1 44 ? -4.328 22.016 9.289 1 92.44 44 ASN B O 1
ATOM 1439 N N . ALA B 1 45 ? -6.559 22.016 9.305 1 95.56 45 ALA B N 1
ATOM 1440 C CA . ALA B 1 45 ? -6.609 20.953 8.312 1 95.56 45 ALA B CA 1
ATOM 1441 C C . ALA B 1 45 ? -5.992 21.391 6.992 1 95.56 45 ALA B C 1
ATOM 1443 O O . ALA B 1 45 ? -6.18 22.531 6.562 1 95.56 45 ALA B O 1
ATOM 1444 N N . SER B 1 46 ? -5.211 20.484 6.43 1 97 46 SER B N 1
ATOM 1445 C CA . SER B 1 46 ? -4.523 20.688 5.156 1 97 46 SER B CA 1
ATOM 1446 C C . SER B 1 46 ? -4.738 19.516 4.219 1 97 46 SER B C 1
ATOM 1448 O O . SER B 1 46 ? -5.055 18.406 4.668 1 97 46 SER B O 1
ATOM 1450 N N . SER B 1 47 ? -4.613 19.766 2.982 1 98 47 SER B N 1
ATOM 1451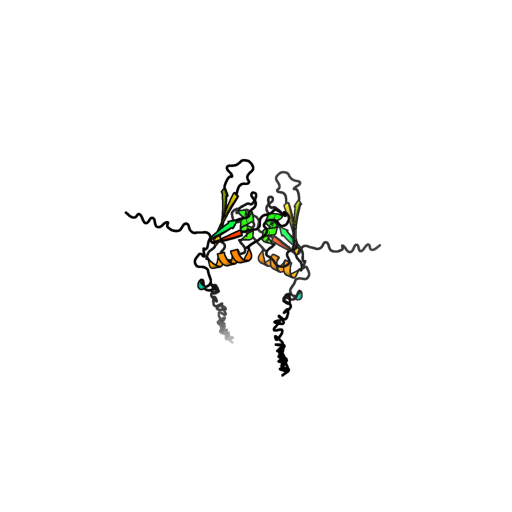 C CA . SER B 1 47 ? -4.695 18.688 2.002 1 98 47 SER B CA 1
ATOM 1452 C C . SER B 1 47 ? -3.373 17.938 1.896 1 98 47 SER B C 1
ATOM 1454 O O . SER B 1 47 ? -3.27 16.953 1.164 1 98 47 SER B O 1
ATOM 1456 N N . THR B 1 48 ? -2.361 18.406 2.648 1 98.44 48 THR B N 1
ATOM 1457 C CA . THR B 1 48 ? -1.037 17.797 2.672 1 98.44 48 THR B CA 1
ATOM 1458 C C . THR B 1 48 ? -0.73 17.219 4.051 1 98.44 48 THR B C 1
ATOM 1460 O O . THR B 1 48 ? -0.97 17.859 5.07 1 98.44 48 THR B O 1
ATOM 1463 N N . LEU B 1 49 ? -0.254 15.977 3.98 1 98.56 49 LEU B N 1
ATOM 1464 C CA . LEU B 1 49 ? 0.165 15.328 5.219 1 98.56 49 LEU B CA 1
ATOM 1465 C C . LEU B 1 49 ? 1.686 15.297 5.328 1 98.56 49 LEU B C 1
ATOM 1467 O O . LEU B 1 49 ? 2.381 15.094 4.328 1 98.56 49 LEU B O 1
ATOM 1471 N N . TYR B 1 50 ? 2.094 15.586 6.516 1 98.44 50 TYR B N 1
ATOM 1472 C CA . TYR B 1 50 ? 3.473 15.312 6.898 1 98.44 50 TYR B CA 1
ATOM 1473 C C . TYR B 1 50 ? 3.594 13.945 7.566 1 98.44 50 TYR B C 1
ATOM 1475 O O . TYR B 1 50 ? 2.869 13.648 8.523 1 98.44 50 TYR B O 1
ATOM 1483 N N . VAL B 1 51 ? 4.496 13.117 7.055 1 98.19 51 VAL B N 1
ATOM 1484 C CA . VAL B 1 51 ? 4.605 11.734 7.488 1 98.19 51 VAL B CA 1
ATOM 1485 C C . VAL B 1 51 ? 6.004 11.469 8.047 1 98.19 51 VAL B C 1
ATOM 1487 O O . VAL B 1 51 ? 7.004 11.805 7.402 1 98.19 51 VAL B O 1
ATOM 1490 N N . GLU B 1 52 ? 6.035 10.891 9.234 1 95.19 52 GLU B N 1
ATOM 1491 C CA . GLU B 1 52 ? 7.273 10.5 9.891 1 95.19 52 GLU B CA 1
ATOM 1492 C C . GLU B 1 52 ? 7.277 9.008 10.227 1 95.19 52 GLU B C 1
ATOM 1494 O O . GLU B 1 52 ? 6.254 8.336 10.094 1 95.19 52 GLU B O 1
ATOM 1499 N N . GLY B 1 53 ? 8.562 8.547 10.617 1 94.44 53 GLY B N 1
ATOM 1500 C CA . GLY B 1 53 ? 8.68 7.16 11.023 1 94.44 53 GLY B CA 1
ATOM 1501 C C . GLY B 1 53 ? 9.023 6.227 9.875 1 94.44 53 GLY B C 1
ATOM 1502 O O . GLY B 1 53 ? 8.797 5.02 9.961 1 94.44 53 GLY B O 1
ATOM 1503 N N . LEU B 1 54 ? 9.461 6.727 8.789 1 95.38 54 LEU B N 1
ATOM 1504 C CA . LEU B 1 54 ? 9.867 5.934 7.633 1 95.38 54 LEU B CA 1
ATOM 1505 C C . LEU B 1 54 ? 11.281 5.402 7.805 1 95.38 54 LEU B C 1
ATOM 1507 O O . LEU B 1 54 ? 12.156 6.105 8.312 1 95.38 54 LEU B O 1
ATOM 1511 N N . PRO B 1 55 ? 11.438 4.172 7.402 1 93.06 55 PRO B N 1
ATOM 1512 C CA . PRO B 1 55 ? 12.82 3.695 7.383 1 93.06 55 PRO B CA 1
ATOM 1513 C C . PRO B 1 55 ? 13.68 4.43 6.355 1 93.06 55 PRO B C 1
ATOM 1515 O O . PRO B 1 55 ? 13.164 4.918 5.348 1 93.06 55 PRO B O 1
ATOM 1518 N N . GLU B 1 56 ? 14.953 4.406 6.566 1 91.12 56 GLU B N 1
ATOM 1519 C CA . GLU B 1 56 ? 15.883 5.16 5.727 1 91.12 56 GLU B CA 1
ATOM 1520 C C . GLU B 1 56 ? 15.961 4.57 4.32 1 91.12 56 GLU B C 1
ATOM 1522 O O . GLU B 1 56 ? 16.312 5.266 3.369 1 91.12 56 GLU B O 1
ATOM 1527 N N . ASP B 1 57 ? 15.641 3.361 4.148 1 92.44 57 ASP B N 1
ATOM 1528 C CA . ASP B 1 57 ? 15.82 2.684 2.869 1 92.44 57 ASP B CA 1
ATOM 1529 C C . ASP B 1 57 ? 14.523 2.66 2.068 1 92.44 57 ASP B C 1
ATOM 1531 O O . ASP B 1 57 ? 14.438 1.998 1.032 1 92.44 57 ASP B O 1
ATOM 1535 N N . CYS B 1 58 ? 13.523 3.373 2.512 1 94.69 58 CYS B N 1
ATOM 1536 C CA . CYS B 1 58 ? 12.273 3.357 1.764 1 94.69 58 CYS B CA 1
ATOM 1537 C C . CYS B 1 58 ? 12.391 4.176 0.483 1 94.69 58 CYS B C 1
ATOM 1539 O O . CYS B 1 58 ? 13.273 5.027 0.365 1 94.69 58 CYS B O 1
ATOM 1541 N N . THR B 1 59 ? 11.484 3.883 -0.464 1 95.69 59 THR B N 1
ATOM 1542 C CA . THR B 1 59 ? 11.438 4.605 -1.73 1 95.69 59 THR B CA 1
ATOM 1543 C C . THR B 1 59 ? 10.094 5.312 -1.898 1 95.69 59 THR B C 1
ATOM 1545 O O . THR B 1 59 ? 9.117 4.973 -1.226 1 95.69 59 THR B O 1
ATOM 1548 N N . THR B 1 60 ? 10.086 6.266 -2.842 1 97.12 60 THR B N 1
ATOM 1549 C CA . THR B 1 60 ? 8.836 6.945 -3.174 1 97.12 60 THR B CA 1
ATOM 1550 C C . THR B 1 60 ? 7.793 5.949 -3.678 1 97.12 60 THR B C 1
ATOM 1552 O O . THR B 1 60 ? 6.625 6.023 -3.295 1 97.12 60 THR B O 1
ATOM 1555 N N . ARG B 1 61 ? 8.188 5.027 -4.449 1 97.12 61 ARG B N 1
ATOM 1556 C CA . ARG B 1 61 ? 7.293 4.016 -4.996 1 97.12 61 ARG B CA 1
ATOM 1557 C C . ARG B 1 61 ? 6.668 3.178 -3.883 1 97.12 61 ARG B C 1
ATOM 1559 O O . ARG B 1 61 ? 5.457 2.961 -3.865 1 97.12 61 ARG B O 1
ATOM 1566 N N . GLU B 1 62 ? 7.48 2.77 -2.99 1 97.31 62 GLU B N 1
ATOM 1567 C CA . GLU B 1 62 ? 7.012 1.954 -1.875 1 97.31 62 GLU B CA 1
ATOM 1568 C C . GLU B 1 62 ? 5.992 2.713 -1.028 1 97.31 62 GLU B C 1
ATOM 1570 O O . GLU B 1 62 ? 4.918 2.189 -0.722 1 97.31 62 GLU B O 1
ATOM 1575 N N . VAL B 1 63 ? 6.305 3.965 -0.683 1 98.12 63 VAL B N 1
ATOM 1576 C CA . VAL B 1 63 ? 5.422 4.766 0.156 1 98.12 63 VAL B CA 1
ATOM 1577 C C . VAL B 1 63 ? 4.125 5.062 -0.596 1 98.12 63 VAL B C 1
ATOM 1579 O O . VAL B 1 63 ? 3.047 5.086 0 1 98.12 63 VAL B O 1
ATOM 1582 N N . ALA B 1 64 ? 4.219 5.238 -1.831 1 98.31 64 ALA B N 1
ATOM 1583 C CA . ALA B 1 64 ? 3.027 5.5 -2.637 1 98.31 64 ALA B CA 1
ATOM 1584 C C . ALA B 1 64 ? 2.018 4.363 -2.508 1 98.31 64 ALA B C 1
ATOM 1586 O O . ALA B 1 64 ? 0.807 4.602 -2.494 1 98.31 64 ALA B O 1
ATOM 1587 N N . HIS B 1 65 ? 2.438 3.131 -2.377 1 98.25 65 HIS B N 1
ATOM 1588 C CA . HIS B 1 65 ? 1.546 1.982 -2.262 1 98.25 65 HIS B CA 1
ATOM 1589 C C . HIS B 1 65 ? 0.691 2.074 -1.002 1 98.25 65 HIS B C 1
ATOM 1591 O O . HIS B 1 65 ? -0.423 1.547 -0.963 1 98.25 65 HIS B O 1
ATOM 1597 N N . ILE B 1 66 ? 1.176 2.75 -0.029 1 98.44 66 ILE B N 1
ATOM 1598 C CA . ILE B 1 66 ? 0.467 2.871 1.24 1 98.44 66 ILE B CA 1
ATOM 1599 C C . ILE B 1 66 ? -0.704 3.84 1.087 1 98.44 66 ILE B C 1
ATOM 1601 O O . ILE B 1 66 ? -1.742 3.674 1.731 1 98.44 66 ILE B O 1
ATOM 1605 N N . PHE B 1 67 ? -0.585 4.809 0.151 1 98.62 67 PHE B N 1
ATOM 1606 C CA . PHE B 1 67 ? -1.533 5.918 0.157 1 98.62 67 PHE B CA 1
ATOM 1607 C C . PHE B 1 67 ? -2.426 5.871 -1.076 1 98.62 67 PHE B C 1
ATOM 1609 O O . PHE B 1 67 ? -3.494 6.488 -1.1 1 98.62 67 PHE B O 1
ATOM 1616 N N . ARG B 1 68 ? -2.08 5.156 -2.105 1 97.75 68 ARG B N 1
ATOM 1617 C CA . ARG B 1 68 ? -2.719 5.219 -3.416 1 97.75 68 ARG B CA 1
ATOM 1618 C C . ARG B 1 68 ? -4.156 4.711 -3.35 1 97.75 68 ARG B C 1
ATOM 1620 O O . ARG B 1 68 ? -4.984 5.066 -4.191 1 97.75 68 ARG B O 1
ATOM 1627 N N . HIS B 1 69 ? -4.445 3.914 -2.414 1 96.44 69 HIS B N 1
ATOM 1628 C CA . HIS B 1 69 ? -5.789 3.35 -2.344 1 96.44 69 HIS B CA 1
ATOM 1629 C C . HIS B 1 69 ? -6.766 4.336 -1.709 1 96.44 69 HIS B C 1
ATOM 1631 O O . HIS B 1 69 ? -7.977 4.121 -1.746 1 96.44 69 HIS B O 1
ATOM 1637 N N . PHE B 1 70 ? -6.277 5.414 -1.162 1 97.44 70 PHE B N 1
ATOM 1638 C CA . PHE B 1 70 ? -7.168 6.398 -0.56 1 97.44 70 PHE B CA 1
ATOM 1639 C C . PHE B 1 70 ? -7.711 7.355 -1.616 1 97.44 70 PHE B C 1
ATOM 1641 O O . PHE B 1 70 ? -6.988 7.758 -2.529 1 97.44 70 PHE B O 1
ATOM 1648 N N . GLY B 1 71 ? -8.914 7.652 -1.413 1 97.06 71 GLY B N 1
ATOM 1649 C CA . GLY B 1 71 ? -9.523 8.633 -2.297 1 97.06 71 GLY B CA 1
ATOM 1650 C C . GLY B 1 71 ? -8.805 9.977 -2.285 1 97.06 71 GLY B C 1
ATOM 1651 O O . GLY B 1 71 ? -8.383 10.445 -1.229 1 97.06 71 GLY B O 1
ATOM 1652 N N . GLY B 1 72 ? -8.617 10.57 -3.521 1 98.06 72 GLY B N 1
ATOM 1653 C CA . GLY B 1 72 ? -8.07 11.914 -3.629 1 98.06 72 GLY B CA 1
ATOM 1654 C C . GLY B 1 72 ? -6.555 11.945 -3.562 1 98.06 72 GLY B C 1
ATOM 1655 O O . GLY B 1 72 ? -5.953 13.023 -3.584 1 98.06 72 GLY B O 1
ATOM 1656 N N . TYR B 1 73 ? -5.938 10.812 -3.49 1 98.31 73 TYR B N 1
ATOM 1657 C CA . TYR B 1 73 ? -4.477 10.789 -3.479 1 98.31 73 TYR B CA 1
ATOM 1658 C C . TYR B 1 73 ? -3.912 11.438 -4.734 1 98.31 73 TYR B C 1
ATOM 1660 O O . TYR B 1 73 ? -4.402 11.188 -5.84 1 98.31 73 TYR B O 1
ATOM 1668 N N . LYS B 1 74 ? -2.811 12.281 -4.523 1 98.19 74 LYS B N 1
ATOM 1669 C CA . LYS B 1 74 ? -2.17 12.938 -5.656 1 98.19 74 LYS B CA 1
ATOM 1670 C C . LYS B 1 74 ? -0.724 12.477 -5.82 1 98.19 74 LYS B C 1
ATOM 1672 O O . LYS B 1 74 ? -0.342 11.977 -6.879 1 98.19 74 LYS B O 1
ATOM 1677 N N . GLU B 1 75 ? -0.011 12.703 -4.691 1 97.56 75 GLU B N 1
ATOM 1678 C CA . GLU B 1 75 ? 1.412 12.398 -4.828 1 97.56 75 GLU B CA 1
ATOM 1679 C C . GLU B 1 75 ? 2.086 12.289 -3.465 1 97.56 75 GLU B C 1
ATOM 1681 O O . GLU B 1 75 ? 1.577 12.805 -2.469 1 97.56 75 GLU B O 1
ATOM 1686 N N . VAL B 1 76 ? 3.229 11.594 -3.502 1 98.19 76 VAL B N 1
ATOM 1687 C CA . VAL B 1 76 ? 4.117 11.516 -2.348 1 98.19 76 VAL B CA 1
ATOM 1688 C C . VAL B 1 76 ? 5.484 12.094 -2.705 1 98.19 76 VAL B C 1
ATOM 1690 O O . VAL B 1 76 ? 5.988 11.867 -3.807 1 98.19 76 VAL B O 1
ATOM 1693 N N . ARG B 1 77 ? 6.043 12.852 -1.782 1 97.81 77 ARG B N 1
ATOM 1694 C CA . ARG B 1 77 ? 7.387 13.406 -1.918 1 97.81 77 ARG B CA 1
ATOM 1695 C C . ARG B 1 77 ? 8.25 13.047 -0.709 1 97.81 77 ARG B C 1
ATOM 1697 O O . ARG B 1 77 ? 7.824 13.227 0.435 1 97.81 77 ARG B O 1
ATOM 1704 N N . LEU B 1 78 ? 9.445 12.531 -1.06 1 97.19 78 LEU B N 1
ATOM 1705 C CA . LEU B 1 78 ? 10.438 12.266 -0.023 1 97.19 78 LEU B CA 1
ATOM 1706 C C . LEU B 1 78 ? 11.578 13.281 -0.093 1 97.19 78 LEU B C 1
ATOM 1708 O O . LEU B 1 78 ? 12.109 13.547 -1.172 1 97.19 78 LEU B O 1
ATOM 1712 N N . VAL B 1 79 ? 11.891 13.789 1.064 1 94.38 79 VAL B N 1
ATOM 1713 C CA . VAL B 1 79 ? 12.984 14.75 1.172 1 94.38 79 VAL B CA 1
ATOM 1714 C C . VAL B 1 79 ? 14.008 14.258 2.199 1 94.38 79 VAL B C 1
ATOM 1716 O O . VAL B 1 79 ? 13.828 14.461 3.402 1 94.38 79 VAL B O 1
ATOM 1719 N N . PRO B 1 80 ? 14.992 13.594 1.733 1 91.31 80 PRO B N 1
ATOM 1720 C CA . PRO B 1 80 ? 16.016 13.133 2.674 1 91.31 80 PRO B CA 1
ATOM 1721 C C . PRO B 1 80 ? 16.766 14.281 3.338 1 91.31 80 PRO B C 1
ATOM 1723 O O . PRO B 1 80 ? 17.047 15.297 2.689 1 91.31 80 PRO B O 1
ATOM 1726 N N . GLU B 1 81 ? 16.922 14.188 4.613 1 88.12 81 GLU B N 1
ATOM 1727 C CA . GLU B 1 81 ? 17.766 15.094 5.379 1 88.12 81 GLU B CA 1
ATOM 1728 C C . GLU B 1 81 ? 19.047 14.406 5.82 1 88.12 81 GLU B C 1
ATOM 1730 O O . GLU B 1 81 ? 19.047 13.594 6.75 1 88.12 81 GLU B O 1
ATOM 1735 N N . PRO B 1 82 ? 20.094 14.75 5.105 1 83.69 82 PRO B N 1
ATOM 1736 C CA . PRO B 1 82 ? 21.344 14.078 5.477 1 83.69 82 PRO B CA 1
ATOM 1737 C C . PRO B 1 82 ? 21.812 14.445 6.883 1 83.69 82 PRO B C 1
ATOM 1739 O O . PRO B 1 82 ? 21.625 15.586 7.324 1 83.69 82 PRO B O 1
ATOM 1742 N N . SER B 1 83 ? 22.188 13.398 7.551 1 81.94 83 SER B N 1
ATOM 1743 C CA . SER B 1 83 ? 22.719 13.664 8.883 1 81.94 83 SER B CA 1
ATOM 1744 C C . SER B 1 83 ? 24.141 14.211 8.805 1 81.94 83 SER B C 1
ATOM 1746 O O . SER B 1 83 ? 24.938 13.766 7.977 1 81.94 83 SER B O 1
ATOM 1748 N N . ILE B 1 84 ? 24.391 15.281 9.547 1 77 84 ILE B N 1
ATOM 1749 C CA . ILE B 1 84 ? 25.703 15.898 9.602 1 77 84 ILE B CA 1
ATOM 1750 C C . ILE B 1 84 ? 26.656 15.023 10.414 1 77 84 ILE B C 1
ATOM 1752 O O . ILE B 1 84 ? 27.875 15.148 10.297 1 77 84 ILE B O 1
ATOM 1756 N N . TYR B 1 85 ? 26.094 14.203 11.273 1 81.62 85 TYR B N 1
ATOM 1757 C CA . TYR B 1 85 ? 26.922 13.359 12.125 1 81.62 85 TYR B CA 1
ATOM 1758 C C . TYR B 1 85 ? 27.109 11.977 11.508 1 81.62 85 TYR B C 1
ATOM 1760 O O . TYR B 1 85 ? 26.141 11.383 11.008 1 81.62 85 TYR B O 1
ATOM 1768 N N . PRO B 1 86 ? 28.375 11.539 11.531 1 77.88 86 PRO B N 1
ATOM 1769 C CA . PRO B 1 86 ? 28.641 10.188 11.031 1 77.88 86 PRO B CA 1
ATOM 1770 C C . PRO B 1 86 ? 27.891 9.117 11.82 1 77.88 86 PRO B C 1
ATOM 1772 O O . PRO B 1 86 ? 27.797 9.203 13.047 1 77.88 86 PRO B O 1
ATOM 1775 N N . GLY B 1 87 ? 27.172 8.234 11.273 1 78.31 87 GLY B N 1
ATOM 1776 C CA . GLY B 1 87 ? 26.5 7.125 11.93 1 78.31 87 GLY B CA 1
ATOM 1777 C C . GLY B 1 87 ? 25.016 7.363 12.148 1 78.31 87 GLY B C 1
ATOM 1778 O O . GLY B 1 87 ? 24.297 6.469 12.609 1 78.31 87 GLY B O 1
ATOM 1779 N N . VAL B 1 88 ? 24.75 8.703 12.109 1 76.88 88 VAL B N 1
ATOM 1780 C CA . VAL B 1 88 ? 23.328 8.977 12.297 1 76.88 88 VAL B CA 1
ATOM 1781 C C . VAL B 1 88 ? 22.578 8.727 10.992 1 76.88 88 VAL B C 1
ATOM 1783 O O . VAL B 1 88 ? 23.062 9.078 9.914 1 76.88 88 VAL B O 1
ATOM 1786 N N . ASN B 1 89 ? 21.516 8.094 11.18 1 77.94 89 ASN B N 1
ATOM 1787 C CA . ASN B 1 89 ? 20.703 7.723 10.023 1 77.94 89 ASN B CA 1
ATOM 1788 C C . ASN B 1 89 ? 20.094 8.953 9.352 1 77.94 89 ASN B C 1
ATOM 1790 O O . ASN B 1 89 ? 19.812 9.945 10.023 1 77.94 89 ASN B O 1
ATOM 1794 N N . THR B 1 90 ? 20 8.93 8.031 1 85.5 90 THR B N 1
ATOM 1795 C CA . THR B 1 90 ? 19.312 9.945 7.25 1 85.5 90 THR B CA 1
ATOM 1796 C C . THR B 1 90 ? 17.828 9.992 7.609 1 85.5 90 THR B C 1
ATOM 1798 O O . THR B 1 90 ? 17.172 8.953 7.676 1 85.5 90 THR B O 1
ATOM 1801 N N . LEU B 1 91 ? 17.484 11.188 8.008 1 87.06 91 LEU B N 1
ATOM 1802 C CA . LEU B 1 91 ? 16.047 11.375 8.234 1 87.06 91 LEU B CA 1
ATOM 1803 C C . LEU B 1 91 ? 15.328 11.672 6.926 1 87.06 91 LEU B C 1
ATOM 1805 O O . LEU B 1 91 ? 15.828 12.422 6.086 1 87.06 91 LEU B O 1
ATOM 1809 N N . ILE B 1 92 ? 14.18 11.07 6.789 1 92.44 92 ILE B N 1
ATOM 1810 C CA . ILE B 1 92 ? 13.375 11.32 5.598 1 92.44 92 ILE B CA 1
ATOM 1811 C C . ILE B 1 92 ? 12.133 12.117 5.98 1 92.44 92 ILE B C 1
ATOM 1813 O O . ILE B 1 92 ? 11.32 11.672 6.793 1 92.44 92 ILE B O 1
ATOM 1817 N N . HIS B 1 93 ? 11.977 13.312 5.395 1 94.31 93 HIS B N 1
ATOM 1818 C CA . HIS B 1 93 ? 10.711 14.039 5.426 1 94.31 93 HIS B CA 1
ATOM 1819 C C . HIS B 1 93 ? 9.797 13.594 4.289 1 94.31 93 HIS B C 1
ATOM 1821 O O . HIS B 1 93 ? 10.242 13.484 3.143 1 94.31 93 HIS B O 1
ATOM 1827 N N . CYS B 1 94 ? 8.633 13.375 4.711 1 98 94 CYS B N 1
ATOM 1828 C CA . CYS B 1 94 ? 7.695 12.875 3.711 1 98 94 CYS B CA 1
ATOM 1829 C C . CYS B 1 94 ? 6.43 13.727 3.68 1 98 94 CYS B C 1
ATOM 1831 O O . CYS B 1 94 ? 5.82 13.977 4.719 1 98 94 CYS B O 1
ATOM 1833 N N . PHE B 1 95 ? 6.066 14.133 2.451 1 98.56 95 PHE B N 1
ATOM 1834 C CA . PHE B 1 95 ? 4.832 14.875 2.225 1 98.56 95 PHE B CA 1
ATOM 1835 C C . PHE B 1 95 ? 3.922 14.133 1.259 1 98.56 95 PHE B C 1
ATOM 1837 O O . PHE B 1 95 ? 4.371 13.648 0.217 1 98.56 95 PHE B O 1
ATOM 1844 N N . VAL B 1 96 ? 2.686 14.055 1.67 1 98.69 96 VAL B N 1
ATOM 1845 C CA . VAL B 1 96 ? 1.689 13.414 0.819 1 98.69 96 VAL B CA 1
ATOM 1846 C C . VAL B 1 96 ? 0.554 14.391 0.522 1 98.69 96 VAL B C 1
ATOM 1848 O O . VAL B 1 96 ? -0.058 14.938 1.441 1 98.69 96 VAL B O 1
ATOM 1851 N N . ASP B 1 97 ? 0.273 14.531 -0.781 1 98.69 97 ASP B N 1
ATOM 1852 C CA . ASP B 1 97 ? -0.763 15.469 -1.205 1 98.69 97 ASP B CA 1
ATOM 1853 C C . ASP B 1 97 ? -2.051 14.727 -1.572 1 98.69 97 ASP B C 1
ATOM 1855 O O . ASP B 1 97 ? -2.01 13.688 -2.232 1 98.69 97 ASP B O 1
ATOM 1859 N N . PHE B 1 98 ? -3.148 15.391 -1.191 1 98.5 98 PHE B N 1
ATOM 1860 C CA . PHE B 1 98 ? -4.492 14.938 -1.533 1 98.5 98 PHE B CA 1
ATOM 1861 C C . PHE B 1 98 ? -5.289 16.062 -2.186 1 98.5 98 PHE B C 1
ATOM 1863 O O . PHE B 1 98 ? -4.863 17.219 -2.17 1 98.5 98 PHE B O 1
ATOM 1870 N N . VAL B 1 99 ? -6.406 15.68 -2.746 1 98.19 99 VAL B N 1
ATOM 1871 C CA . VAL B 1 99 ? -7.254 16.656 -3.436 1 98.19 99 VAL B CA 1
ATOM 1872 C C . VAL B 1 99 ? -7.867 17.609 -2.424 1 98.19 99 VAL B C 1
ATOM 1874 O O . VAL B 1 99 ? -7.984 18.812 -2.689 1 98.19 99 VAL B O 1
ATOM 1877 N N . SER B 1 100 ? -8.273 17.125 -1.175 1 97.06 100 SER B N 1
ATOM 1878 C CA . SER B 1 100 ? -8.945 17.953 -0.175 1 97.06 100 SER B CA 1
ATOM 1879 C C . SER B 1 100 ? -8.484 17.609 1.234 1 97.06 100 SER B C 1
ATOM 1881 O O . SER B 1 100 ? -7.98 16.5 1.474 1 97.06 100 SER B O 1
ATOM 1883 N N . PRO B 1 101 ? -8.688 18.516 2.119 1 97 101 PRO B N 1
ATOM 1884 C CA . PRO B 1 101 ? -8.359 18.219 3.516 1 97 101 PRO B CA 1
ATOM 1885 C C . PRO B 1 101 ? -9.141 17.031 4.059 1 97 101 PRO B C 1
ATOM 1887 O O . PRO B 1 101 ? -8.641 16.297 4.91 1 97 101 PRO B O 1
ATOM 1890 N N . LEU B 1 102 ? -10.289 16.828 3.586 1 97.31 102 LEU B N 1
ATOM 1891 C CA . LEU B 1 102 ? -11.094 15.695 4.016 1 97.31 102 LEU B CA 1
ATOM 1892 C C . LEU B 1 102 ? -10.445 14.375 3.607 1 97.31 102 LEU B C 1
ATOM 1894 O O . LEU B 1 102 ? -10.375 13.438 4.406 1 97.31 102 LEU B O 1
ATOM 1898 N N . ASP B 1 103 ? -9.977 14.352 2.42 1 98.12 103 ASP B N 1
ATOM 1899 C CA . ASP B 1 103 ? -9.273 13.172 1.939 1 98.12 103 ASP B CA 1
ATOM 1900 C C . ASP B 1 103 ? -8.031 12.891 2.781 1 98.12 103 ASP B C 1
ATOM 1902 O O . ASP B 1 103 ? -7.766 11.742 3.145 1 98.12 103 ASP B O 1
ATOM 1906 N N . ALA B 1 104 ? -7.363 13.945 3.078 1 98.38 104 ALA B N 1
ATOM 1907 C CA . ALA B 1 104 ? -6.148 13.812 3.881 1 98.38 104 ALA B CA 1
ATOM 1908 C C . ALA B 1 104 ? -6.469 13.312 5.285 1 98.38 104 ALA B C 1
ATOM 1910 O O . ALA B 1 104 ? -5.777 12.438 5.812 1 98.38 104 ALA B O 1
ATOM 1911 N N . ALA B 1 105 ? -7.473 13.828 5.812 1 97.88 105 ALA B N 1
ATOM 1912 C CA . ALA B 1 105 ? -7.879 13.43 7.16 1 97.88 105 ALA B CA 1
ATOM 1913 C C . ALA B 1 105 ? -8.25 11.953 7.215 1 97.88 105 ALA B C 1
ATOM 1915 O O . ALA B 1 105 ? -7.906 11.258 8.172 1 97.88 105 ALA B O 1
ATOM 1916 N N . ALA B 1 106 ? -8.906 11.523 6.246 1 97.62 106 ALA B N 1
ATOM 1917 C CA . ALA B 1 106 ? -9.289 10.117 6.191 1 97.62 106 ALA B CA 1
ATOM 1918 C C . ALA B 1 106 ? -8.062 9.211 6.156 1 97.62 106 ALA B C 1
ATOM 1920 O O . ALA B 1 106 ? -8.008 8.203 6.867 1 97.62 106 ALA B O 1
ATOM 1921 N N . ALA B 1 107 ? -7.121 9.555 5.336 1 98.56 107 ALA B N 1
ATOM 1922 C CA . ALA B 1 107 ? -5.883 8.789 5.246 1 98.56 107 ALA B CA 1
ATOM 1923 C C . ALA B 1 107 ? -5.117 8.828 6.566 1 98.56 107 ALA B C 1
ATOM 1925 O O . ALA B 1 107 ? -4.605 7.809 7.027 1 98.56 107 ALA B O 1
ATOM 1926 N N . MET B 1 108 ? -5.074 10.008 7.109 1 98.44 108 MET B N 1
ATOM 1927 C CA . MET B 1 108 ? -4.375 10.188 8.383 1 98.44 108 MET B CA 1
ATOM 1928 C C . MET B 1 108 ? -4.977 9.297 9.461 1 98.44 108 MET B C 1
ATOM 1930 O O . MET B 1 108 ? -4.25 8.617 10.188 1 98.44 108 MET B O 1
ATOM 1934 N N . ASP B 1 109 ? -6.254 9.281 9.547 1 97.5 109 ASP B N 1
ATOM 1935 C CA . ASP B 1 109 ? -6.938 8.492 10.562 1 97.5 109 ASP B CA 1
ATOM 1936 C C . ASP B 1 109 ? -6.684 6.996 10.359 1 97.5 109 ASP B C 1
ATOM 1938 O O . ASP B 1 109 ? -6.445 6.266 11.328 1 97.5 109 ASP B O 1
ATOM 1942 N N . ALA B 1 110 ? -6.691 6.602 9.227 1 97.44 110 ALA B N 1
ATOM 1943 C CA . ALA B 1 110 ? -6.555 5.18 8.914 1 97.44 110 ALA B CA 1
ATOM 1944 C C . ALA B 1 110 ? -5.121 4.707 9.125 1 97.44 110 ALA B C 1
ATOM 1946 O O . ALA B 1 110 ? -4.887 3.549 9.477 1 97.44 110 ALA B O 1
ATOM 1947 N N . LEU B 1 111 ? -4.148 5.59 8.891 1 98.19 111 LEU B N 1
ATOM 1948 C CA . LEU B 1 111 ? -2.764 5.137 8.805 1 98.19 111 LEU B CA 1
ATOM 1949 C C . LEU B 1 111 ? -1.982 5.539 10.047 1 98.19 111 LEU B C 1
ATOM 1951 O O . LEU B 1 111 ? -0.79 5.246 10.164 1 98.19 111 LEU B O 1
ATOM 1955 N N . GLN B 1 112 ? -2.703 6.191 10.945 1 97.75 112 GLN B N 1
ATOM 1956 C CA . GLN B 1 112 ? -1.968 6.562 12.148 1 97.75 112 GLN B CA 1
ATOM 1957 C C . GLN B 1 112 ? -1.418 5.328 12.859 1 97.75 112 GLN B C 1
ATOM 1959 O O . GLN B 1 112 ? -2.162 4.391 13.148 1 97.75 112 GLN B O 1
ATOM 1964 N N . GLY B 1 113 ? -0.09 5.223 13.039 1 97 113 GLY B N 1
ATOM 1965 C CA . GLY B 1 113 ? 0.541 4.109 13.727 1 97 113 GLY B CA 1
ATOM 1966 C C . GLY B 1 113 ? 0.822 2.926 12.82 1 97 113 GLY B C 1
ATOM 1967 O O . GLY B 1 113 ? 1.24 1.865 13.289 1 97 113 GLY B O 1
ATOM 1968 N N . TYR B 1 114 ? 0.645 3.131 11.625 1 97.19 114 TYR B N 1
ATOM 1969 C CA . TYR B 1 114 ? 0.908 2.072 10.664 1 97.19 114 TYR B CA 1
ATOM 1970 C C . TYR B 1 114 ? 2.346 1.579 10.766 1 97.19 114 TYR B C 1
ATOM 1972 O O . TYR B 1 114 ? 3.287 2.375 10.711 1 97.19 114 TYR B O 1
ATOM 1980 N N . LYS B 1 115 ? 2.445 0.267 10.945 1 96.25 115 LYS B N 1
ATOM 1981 C CA . LYS B 1 115 ? 3.777 -0.329 11 1 96.25 115 LYS B CA 1
ATOM 1982 C C . LYS B 1 115 ? 4.355 -0.525 9.602 1 96.25 115 LYS B C 1
ATOM 1984 O O . LYS B 1 115 ? 3.777 -1.241 8.781 1 96.25 115 LYS B O 1
ATOM 1989 N N . PHE B 1 116 ? 5.434 0.056 9.352 1 96.19 116 PHE B N 1
ATOM 1990 C CA . PHE B 1 116 ? 6.016 0.034 8.008 1 96.19 116 PHE B CA 1
ATOM 1991 C C . PHE B 1 116 ? 6.527 -1.36 7.668 1 96.19 116 PHE B C 1
ATOM 1993 O O . PHE B 1 116 ? 6.348 -1.831 6.543 1 96.19 116 PHE B O 1
ATOM 2000 N N . ASP B 1 117 ? 7.195 -1.958 8.633 1 93.94 117 ASP B N 1
ATOM 2001 C CA . ASP B 1 117 ? 7.719 -3.309 8.453 1 93.94 117 ASP B CA 1
ATOM 2002 C C . ASP B 1 117 ? 7.273 -4.223 9.594 1 93.94 117 ASP B C 1
ATOM 2004 O O . ASP B 1 117 ? 7.68 -4.043 10.742 1 93.94 117 ASP B O 1
ATOM 2008 N N . LEU B 1 118 ? 6.609 -5.281 9.273 1 91.38 118 LEU B N 1
ATOM 2009 C CA . LEU B 1 118 ? 6.051 -6.164 10.289 1 91.38 118 LEU B CA 1
ATOM 2010 C C . LEU B 1 118 ? 7.102 -7.156 10.773 1 91.38 118 LEU B C 1
ATOM 2012 O O . LEU B 1 118 ? 6.961 -7.734 11.859 1 91.38 118 LEU B O 1
ATOM 2016 N N . ASP B 1 119 ? 8.086 -7.328 9.977 1 90.25 119 ASP B N 1
ATOM 2017 C CA . ASP B 1 119 ? 9.086 -8.328 10.32 1 90.25 119 ASP B CA 1
ATOM 2018 C C . ASP B 1 119 ? 10.227 -7.719 11.133 1 90.25 119 ASP B C 1
ATOM 2020 O O . ASP B 1 119 ? 11.078 -8.438 11.656 1 90.25 119 ASP B O 1
ATOM 2024 N N . GLU B 1 120 ? 10.227 -6.418 11.18 1 87 120 GLU B N 1
ATOM 2025 C CA . GLU B 1 120 ? 11.273 -5.734 11.93 1 87 120 GLU B CA 1
ATOM 2026 C C . GLU B 1 120 ? 10.703 -5.059 13.172 1 87 120 GLU B C 1
ATOM 2028 O O . GLU B 1 120 ? 9.961 -4.082 13.07 1 87 120 GLU B O 1
ATOM 2033 N N . HIS B 1 121 ? 11.078 -5.52 14.25 1 79.69 121 HIS B N 1
ATOM 2034 C CA . HIS B 1 121 ? 10.531 -5.062 15.523 1 79.69 121 HIS B CA 1
ATOM 2035 C C . HIS B 1 121 ? 10.844 -3.59 15.758 1 79.69 121 HIS B C 1
ATOM 2037 O O . HIS B 1 121 ? 10.039 -2.869 16.359 1 79.69 121 HIS B O 1
ATOM 2043 N N . ASP B 1 122 ? 12.008 -3.193 15.281 1 80.62 122 ASP B N 1
ATOM 2044 C CA . ASP B 1 122 ? 12.422 -1.822 15.562 1 80.62 122 ASP B CA 1
ATOM 2045 C C . ASP B 1 122 ? 12.016 -0.881 14.43 1 80.62 122 ASP B C 1
ATOM 2047 O O . ASP B 1 122 ? 12.516 0.24 14.336 1 80.62 122 ASP B O 1
ATOM 2051 N N . SER B 1 123 ? 11.117 -1.461 13.68 1 82 123 SER B N 1
ATOM 2052 C CA . SER B 1 123 ? 10.68 -0.616 12.57 1 82 123 SER B CA 1
ATOM 2053 C C . SER B 1 123 ? 9.758 0.497 13.055 1 82 123 SER B C 1
ATOM 2055 O O . SER B 1 123 ? 9.062 0.34 14.062 1 82 123 SER B O 1
ATOM 2057 N N . GLY B 1 124 ? 9.906 1.603 12.484 1 85.06 124 GLY B N 1
ATOM 2058 C CA . GLY B 1 124 ? 9.109 2.752 12.883 1 85.06 124 GLY B CA 1
ATOM 2059 C C . GLY B 1 124 ? 7.633 2.6 12.562 1 85.06 124 GLY B C 1
ATOM 2060 O O . GLY B 1 124 ? 7.262 1.792 11.703 1 85.06 124 GLY B O 1
ATOM 2061 N N . ASN B 1 125 ? 6.848 3.27 13.406 1 94.5 125 ASN B N 1
ATOM 2062 C CA . ASN B 1 125 ? 5.434 3.5 13.125 1 94.5 125 ASN B CA 1
ATOM 2063 C C . ASN B 1 125 ? 5.207 4.863 12.477 1 94.5 125 ASN B C 1
ATOM 2065 O O . ASN B 1 125 ? 5.828 5.852 12.867 1 94.5 125 ASN B O 1
ATOM 2069 N N . LEU B 1 126 ? 4.312 4.793 11.516 1 97.5 126 LEU B N 1
ATOM 2070 C CA . LEU B 1 126 ? 4.055 6.062 10.852 1 97.5 126 LEU B CA 1
ATOM 2071 C C . LEU B 1 126 ? 3.369 7.047 11.797 1 97.5 126 LEU B C 1
ATOM 2073 O O . LEU B 1 126 ? 2.475 6.664 12.555 1 97.5 126 LEU B O 1
ATOM 2077 N N . MET B 1 127 ? 3.838 8.195 11.773 1 97.5 127 MET B N 1
ATOM 2078 C CA . MET B 1 127 ? 3.193 9.336 12.43 1 97.5 127 MET B CA 1
ATOM 2079 C C . MET B 1 127 ? 2.781 10.391 11.406 1 97.5 127 MET B C 1
ATOM 2081 O O . MET B 1 127 ? 3.619 10.891 10.656 1 97.5 127 MET B O 1
ATOM 2085 N N . LEU B 1 128 ? 1.522 10.695 11.422 1 98.31 128 LEU B N 1
ATOM 2086 C CA . LEU B 1 128 ? 0.997 11.625 10.43 1 98.31 128 LEU B CA 1
ATOM 2087 C C . LEU B 1 128 ? 0.409 12.867 11.094 1 98.31 128 LEU B C 1
ATOM 2089 O O . LEU B 1 128 ? -0.218 12.766 12.156 1 98.31 128 LEU B O 1
ATOM 2093 N N . GLN B 1 129 ? 0.632 13.938 10.391 1 97.94 129 GLN B N 1
ATOM 2094 C CA . GLN B 1 129 ? 0.008 15.203 10.781 1 97.94 129 GLN B CA 1
ATOM 2095 C C . GLN B 1 129 ? -0.282 16.062 9.562 1 97.94 129 GLN B C 1
ATOM 2097 O O . GLN B 1 129 ? 0.311 15.875 8.5 1 97.94 129 GLN B O 1
ATOM 2102 N N . PHE B 1 130 ? -1.234 16.984 9.758 1 97.88 130 PHE B N 1
ATOM 2103 C CA . PHE B 1 130 ? -1.419 17.984 8.711 1 97.88 130 PHE B CA 1
ATOM 2104 C C . PHE B 1 130 ? -0.167 18.844 8.547 1 97.88 130 PHE B C 1
ATOM 2106 O O . PHE B 1 130 ? 0.403 19.312 9.531 1 97.88 130 PHE B O 1
ATOM 2113 N N . ALA B 1 131 ? 0.197 18.891 7.285 1 97.25 131 ALA B N 1
ATOM 2114 C CA . ALA B 1 131 ? 1.358 19.734 7.035 1 97.25 131 ALA B CA 1
ATOM 2115 C C . ALA B 1 131 ? 1.043 21.203 7.34 1 97.25 131 ALA B C 1
ATOM 2117 O O . ALA B 1 131 ? -0.064 21.672 7.07 1 97.25 131 ALA B O 1
ATOM 2118 N N . ARG B 1 132 ? 2.018 21.875 7.898 1 88.88 132 ARG B N 1
ATOM 2119 C CA . ARG B 1 132 ? 1.849 23.297 8.195 1 88.88 132 ARG B CA 1
ATOM 2120 C C . ARG B 1 132 ? 2.211 24.156 6.992 1 88.88 132 ARG B C 1
ATOM 2122 O O . ARG B 1 132 ? 3.139 23.828 6.246 1 88.88 132 ARG B O 1
ATOM 2129 N N . ASN B 1 133 ? 1.124 24.594 6.191 1 68.62 133 ASN B N 1
ATOM 2130 C CA . ASN B 1 133 ? 1.426 25.5 5.09 1 68.62 133 ASN B CA 1
ATOM 2131 C C . ASN B 1 133 ? 2.385 26.609 5.52 1 68.62 133 ASN B C 1
ATOM 2133 O O . ASN B 1 133 ? 2.211 27.203 6.582 1 68.62 133 ASN B O 1
ATOM 2137 N N . PRO B 1 134 ? 3.596 26.562 4.961 1 55.56 134 PRO B N 1
ATOM 2138 C CA . PRO B 1 134 ? 4.297 27.797 5.32 1 55.56 134 PRO B CA 1
ATOM 2139 C C . PRO B 1 134 ? 3.422 29.031 5.172 1 55.56 134 PRO B C 1
ATOM 2141 O O . PRO B 1 134 ? 2.895 29.297 4.09 1 55.56 134 PRO B O 1
ATOM 2144 N N . GLY B 1 135 ? 2.369 29.109 5.793 1 47.16 135 GLY B N 1
ATOM 2145 C CA . GLY B 1 135 ? 1.655 30.375 5.691 1 47.16 135 GLY B CA 1
ATOM 2146 C C . GLY B 1 135 ? 2.551 31.547 5.301 1 47.16 135 GLY B C 1
ATOM 2147 O O . GLY B 1 135 ? 3.777 31.438 5.367 1 47.16 135 GLY B O 1
ATOM 2148 N N . VAL B 1 136 ? 1.857 32.5 4.516 1 45.31 136 VAL B N 1
ATOM 2149 C CA . VAL B 1 136 ? 2.332 33.844 4.246 1 45.31 136 VAL B CA 1
ATOM 2150 C C . VAL B 1 136 ? 2.98 34.438 5.5 1 45.31 136 VAL B C 1
ATOM 2152 O O . VAL B 1 136 ? 2.338 34.531 6.547 1 45.31 136 VAL B O 1
ATOM 2155 N N . THR B 1 137 ? 4.086 33.969 5.957 1 42.5 137 THR B N 1
ATOM 2156 C CA . THR B 1 137 ? 4.672 35 6.801 1 42.5 137 THR B CA 1
ATOM 2157 C C . THR B 1 137 ? 4.188 36.375 6.379 1 42.5 137 THR B C 1
ATOM 2159 O O . THR B 1 137 ? 4.34 36.781 5.219 1 42.5 137 THR B O 1
ATOM 2162 N N . SER B 1 138 ? 3.035 36.719 6.82 1 39.59 138 SER B N 1
ATOM 2163 C CA . SER B 1 138 ? 2.783 38.156 6.77 1 39.59 138 SER B CA 1
ATOM 2164 C C . SER B 1 138 ? 4.07 38.938 6.957 1 39.59 138 SER B C 1
ATOM 2166 O O . SER B 1 138 ? 4.648 38.969 8.047 1 39.59 138 SER B O 1
ATOM 2168 N N . ALA B 1 139 ? 4.945 38.938 6.008 1 40.5 139 ALA B N 1
ATOM 2169 C CA . ALA B 1 139 ? 5.852 40.094 5.949 1 40.5 139 ALA B CA 1
ATOM 2170 C C . ALA B 1 139 ? 5.129 41.375 6.332 1 40.5 139 ALA B C 1
ATOM 2172 O O . ALA B 1 139 ? 4.496 42.031 5.484 1 40.5 139 ALA B O 1
ATOM 2173 N N . GLY B 1 140 ? 4.32 41.406 7.309 1 38.72 140 GLY B N 1
ATOM 2174 C CA . GLY B 1 140 ? 4.125 42.75 7.84 1 38.72 140 GLY B CA 1
ATOM 2175 C C . GLY B 1 140 ? 5.414 43.531 7.965 1 38.72 140 GLY B C 1
ATOM 2176 O O . GLY B 1 140 ? 6.238 43.25 8.836 1 38.72 140 GLY B O 1
ATOM 2177 N N . GLY B 1 141 ? 6.141 43.656 6.875 1 34.66 141 GLY B N 1
ATOM 2178 C CA . GLY B 1 141 ? 6.969 44.875 6.867 1 34.66 141 GLY B CA 1
ATOM 2179 C C . GLY B 1 141 ? 6.277 46.062 7.465 1 34.66 141 GLY B C 1
ATOM 2180 O O . GLY B 1 141 ? 5.234 46.5 6.969 1 34.66 141 GLY B O 1
ATOM 2181 N N . ASP B 1 142 ? 6.141 46.125 8.766 1 34.56 142 ASP B N 1
ATOM 2182 C CA . ASP B 1 142 ? 6.117 47.469 9.336 1 34.56 142 ASP B CA 1
ATOM 2183 C C . ASP B 1 142 ? 7.113 48.406 8.625 1 34.56 142 ASP B C 1
ATOM 2185 O O . ASP B 1 142 ? 8.328 48.219 8.734 1 34.56 142 ASP B O 1
ATOM 2189 N N . CYS B 1 143 ? 7.004 48.5 7.246 1 25.19 143 CYS B N 1
ATOM 2190 C CA . CYS B 1 143 ? 7.391 49.875 6.918 1 25.19 143 CYS B CA 1
ATOM 2191 C C . CYS B 1 143 ? 6.332 50.875 7.387 1 25.19 143 CYS B C 1
ATOM 2193 O O . CYS B 1 143 ? 5.152 50.531 7.492 1 25.19 143 CYS B O 1
#

pLDDT: mean 75.05, std 26.58, range [25.06, 98.75]

Radius of gyration: 33.21 Å; Cα contacts (8 Å, |Δi|>4): 362; chains: 2; bounding box: 86×100×159 Å

Foldseek 3Di:
DPPPPPPPPPPPPPPPPVPVCCVVCPVCPVPPPVPVPPVPDDPQQDQKKKKFQADLPDDQVLVCVLQVVFAFWDGKDWDWDDDPDPPDGIGIIMMTGGNDSSSVVVSQVVQQQPFSDPVDPPGTGMHMDHDGPPPPPPPPPPD/DPPPPPPPPPPPPPPPPPPPCCVVCPVCPVPPPVPVPPVPDDPQQDQKKKKFQADLPDDQVLVCVLQVVFAFWDGKDWDWDDDPDPPDGIGIIMMTGGNDSVSVVVSQVVQQQPFSDPVDPPGTGMHMDHDGPPPPPPPPPPD

Nearest PDB structures (foldseek):
  5bjr-assembly1_A  TM=9.236E-01  e=8.727E-09  Caenorhabditis elegans
  2rrb-assembly1_A  TM=7.957E-01  e=6.024E-06  Homo sapiens
  1uw4-assembly2_C  TM=7.621E-01  e=1.109E-04  Homo sapiens
  7qg6-assembly1_G  TM=7.765E-01  e=3.792E-04  Homo sapiens
  2yq1-assembly2_A  TM=4.402E-01  e=1.058E-01  Murid gammaherpesvirus 4